Protein AF-0000000068603488 (afdb_homodimer)

Organism: Ostreococcus tauri (NCBI:txid70448)

Secondary structure (DSSP, 8-state):
-HHHHHHHHHHHHHHIIIIIHHHHHHHHHHHHHHTSS---HHHHHHHHHHHHHHHHHHHHHHHHHHHHHHHHHHHHHHHHHHHHHHHHHHH-HHHHHHHHHHHHHHHHHHHHHHHHHHHHHHHHHH--/-HHHHHHHHHHHHHHIIIIIHHHHHHHHHHHHHHTSS---HHHHHHHHHHHHHHHHHHHHHHHHHHHHHHHHHHHHHHHHHHHHHHHHHHH-HHHHHHHHHHHHHHHHHHHHHHHHHHHHHHHHHH--

Radius of gyration: 31.37 Å; Cα contacts (8 Å, |Δi|>4): 188; chains: 2; bounding box: 45×92×56 Å

pLDDT: mean 95.23, std 3.49, range [77.69, 98.88]

Foldseek 3Di:
DVVLVVVVVVLVVCCVVQFQVVLVVQLVVQLVVLPPDDDDPVSSVVSNCVSCVLNVVLVVVVCVLVVVLVVVLVVQLVVLVVVLVVCCVPPRNVVSVVSSVVSNVVSSVVSVVVVVVVSVVSCVVGGD/DVVLVVVLVVLVVCCVVQFQVVLVVQLVVQLVVLPPDDDDPVSSVVSNCVSCVLNVVLVVVVCVLVVVLVVVLVVQLVVLVVVLVVCCVPPNNVVSVVSSVVSNVVSSVVSVVVVVVVSVVSCVVGGD

Structure (mmCIF, N/CA/C/O backbone):
data_AF-0000000068603488-model_v1
#
loop_
_entity.id
_entity.type
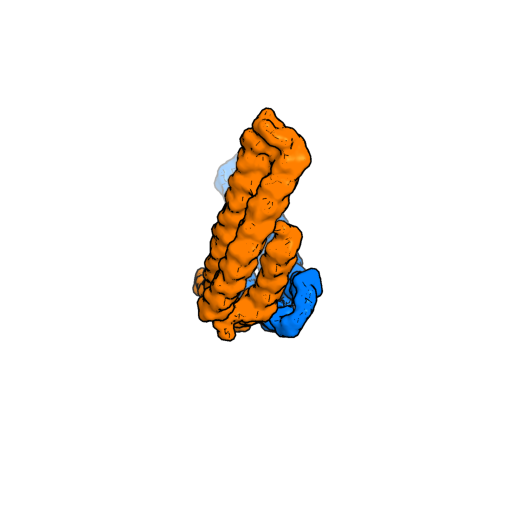_entity.pdbx_description
1 polymer 'Uncharacterized protein'
#
loop_
_atom_site.group_PDB
_atom_site.id
_atom_site.type_symbol
_atom_site.label_atom_id
_atom_site.label_alt_id
_atom_site.label_comp_id
_atom_site.label_asym_id
_atom_site.label_entity_id
_atom_site.label_seq_id
_atom_site.pdbx_PDB_ins_code
_atom_site.Cartn_x
_atom_site.Cartn_y
_atom_site.Cartn_z
_atom_site.occupancy
_atom_site.B_iso_or_equiv
_atom_site.auth_seq_id
_atom_site.auth_comp_id
_atom_site.auth_asym_id
_atom_site.auth_atom_id
_atom_site.pdbx_PDB_model_num
ATOM 1 N N . MET A 1 1 ? 7.77 31.031 18.203 1 78.44 1 MET A N 1
ATOM 2 C CA . MET A 1 1 ? 8.008 30.016 17.172 1 78.44 1 MET A CA 1
ATOM 3 C C . MET A 1 1 ? 7.516 28.656 17.641 1 78.44 1 MET A C 1
ATOM 5 O O . MET A 1 1 ? 6.922 27.906 16.859 1 78.44 1 MET A O 1
ATOM 9 N N . GLU A 1 2 ? 7.453 28.453 18.953 1 83.25 2 GLU A N 1
ATOM 10 C CA . GLU A 1 2 ? 6.973 27.172 19.484 1 83.25 2 GLU A CA 1
ATOM 11 C C . GLU A 1 2 ? 5.461 27.047 19.344 1 83.25 2 GLU A C 1
ATOM 13 O O . GLU A 1 2 ? 4.953 25.969 19.031 1 83.25 2 GLU A O 1
ATOM 18 N N . GLU A 1 3 ? 4.812 28.25 19.422 1 88.88 3 GLU A N 1
ATOM 19 C CA . GLU A 1 3 ? 3.357 28.25 19.281 1 88.88 3 GLU A CA 1
ATOM 20 C C . GLU A 1 3 ? 2.936 27.922 17.859 1 88.88 3 GLU A C 1
ATOM 22 O O . GLU A 1 3 ? 1.937 27.234 17.641 1 88.88 3 GLU A O 1
ATOM 27 N N . LEU A 1 4 ? 3.678 28.391 16.922 1 92.06 4 LEU A N 1
ATOM 28 C CA . LEU A 1 4 ? 3.389 28.141 15.516 1 92.06 4 LEU A CA 1
ATOM 29 C C . LEU A 1 4 ? 3.59 26.672 15.18 1 92.06 4 LEU A C 1
ATOM 31 O O . LEU A 1 4 ? 2.775 26.078 14.469 1 92.06 4 LEU A O 1
ATOM 35 N N . GLN A 1 5 ? 4.617 26.078 15.758 1 90.25 5 GLN A N 1
ATOM 36 C CA . GLN A 1 5 ? 4.891 24.656 15.539 1 90.25 5 GLN A CA 1
ATOM 37 C C . GLN A 1 5 ? 3.77 23.797 16.094 1 90.25 5 GLN A C 1
ATOM 39 O O . GLN A 1 5 ? 3.385 22.797 15.492 1 90.25 5 GLN A O 1
ATOM 44 N N . ARG A 1 6 ? 3.268 24.188 17.234 1 94.94 6 ARG A N 1
ATOM 45 C CA . ARG A 1 6 ? 2.152 23.469 17.828 1 94.94 6 ARG A CA 1
ATOM 46 C C . ARG A 1 6 ? 0.893 23.594 16.984 1 94.94 6 ARG A C 1
ATOM 48 O O . ARG A 1 6 ? 0.125 22.641 16.844 1 94.94 6 ARG A O 1
ATOM 55 N N . ALA A 1 7 ? 0.704 24.766 16.484 1 95.94 7 ALA A N 1
ATOM 56 C CA . ALA A 1 7 ? -0.466 25 15.641 1 95.94 7 ALA A CA 1
ATOM 57 C C . ALA A 1 7 ? -0.404 24.172 14.359 1 95.94 7 ALA A C 1
ATOM 59 O O . ALA A 1 7 ? -1.423 23.656 13.898 1 95.94 7 ALA A O 1
ATOM 60 N N . VAL A 1 8 ? 0.733 24 13.797 1 95.88 8 VAL A N 1
ATOM 61 C CA . VAL A 1 8 ? 0.909 23.172 12.602 1 95.88 8 VAL A CA 1
ATOM 62 C C . VAL A 1 8 ? 0.615 21.719 12.93 1 95.88 8 VAL A C 1
ATOM 64 O O . VAL A 1 8 ? -0.052 21.016 12.156 1 95.88 8 VAL A O 1
ATOM 67 N N . ALA A 1 9 ? 1.105 21.25 14.062 1 95.31 9 ALA A N 1
ATOM 68 C CA . ALA A 1 9 ? 0.855 19.875 14.492 1 95.31 9 ALA A CA 1
ATOM 69 C C . ALA A 1 9 ? -0.638 19.609 14.68 1 95.31 9 ALA A C 1
ATOM 71 O O . ALA A 1 9 ? -1.146 18.562 14.297 1 95.31 9 ALA A O 1
ATOM 72 N N . ARG A 1 10 ? -1.254 20.594 15.242 1 96 10 ARG A N 1
ATOM 73 C CA . ARG A 1 10 ? -2.697 20.484 15.438 1 96 10 ARG A CA 1
ATOM 74 C C . ARG A 1 10 ? -3.422 20.406 14.094 1 96 10 ARG A C 1
ATOM 76 O O . ARG A 1 10 ? -4.359 19.625 13.938 1 96 10 ARG A O 1
ATOM 83 N N . LEU A 1 11 ? -2.984 21.172 13.203 1 96.75 11 LEU A N 1
ATOM 84 C CA . LEU A 1 11 ? -3.584 21.141 11.875 1 96.75 11 LEU A CA 1
ATOM 85 C C . LEU A 1 11 ? -3.373 19.797 11.203 1 96.75 11 LEU A C 1
ATOM 87 O O . LEU A 1 11 ? -4.293 19.25 10.586 1 96.75 11 LEU A O 1
ATOM 91 N N . GLN A 1 12 ? -2.232 19.281 11.344 1 96.44 12 GLN A N 1
ATOM 92 C CA . GLN A 1 12 ? -1.948 17.969 10.766 1 96.44 12 GLN A CA 1
ATOM 93 C C . GLN A 1 12 ? -2.871 16.906 11.344 1 96.44 12 GLN A C 1
ATOM 95 O O . GLN A 1 12 ? -3.367 16.047 10.617 1 96.44 12 GLN A O 1
ATOM 100 N N . ASP A 1 13 ? -3.072 16.922 12.602 1 95.69 13 ASP A N 1
ATOM 101 C CA . ASP A 1 13 ? -3.975 15.984 13.258 1 95.69 13 ASP A CA 1
ATOM 102 C C . ASP A 1 13 ? -5.406 16.156 12.75 1 95.69 13 ASP A C 1
ATOM 104 O O . ASP A 1 13 ? -6.105 15.164 12.508 1 95.69 13 ASP A O 1
ATOM 108 N N . GLN A 1 14 ? -5.773 17.375 12.617 1 95.62 14 GLN A N 1
ATOM 109 C CA . GLN A 1 14 ? -7.109 17.656 12.109 1 95.62 14 GLN A CA 1
ATOM 110 C C . GLN A 1 14 ? -7.277 17.156 10.68 1 95.62 14 GLN A C 1
ATOM 112 O O . GLN A 1 14 ? -8.305 16.578 10.336 1 95.62 14 GLN A O 1
ATOM 117 N N . LEU A 1 15 ? -6.285 17.359 9.906 1 96.75 15 LEU A N 1
ATOM 118 C CA . LEU A 1 15 ? -6.324 16.922 8.516 1 96.75 15 LEU A CA 1
ATOM 119 C C . LEU A 1 15 ? -6.383 15.391 8.445 1 96.75 15 LEU A C 1
ATOM 121 O O . LEU A 1 15 ? -7.074 14.836 7.59 1 96.75 15 LEU A O 1
ATOM 125 N N . ASP A 1 16 ? -5.66 14.766 9.273 1 96.25 16 ASP A N 1
ATOM 126 C CA . ASP A 1 16 ? -5.688 13.305 9.32 1 96.25 16 ASP A CA 1
ATOM 127 C C . ASP A 1 16 ? -7.105 12.789 9.547 1 96.25 16 ASP A C 1
ATOM 129 O O . ASP A 1 16 ? -7.609 11.977 8.773 1 96.25 16 ASP A O 1
ATOM 133 N N . LEU A 1 17 ? -7.805 13.352 10.516 1 95.5 17 LEU A N 1
ATOM 134 C CA . LEU A 1 17 ? -9.102 12.844 10.953 1 95.5 17 LEU A CA 1
ATOM 135 C C . LEU A 1 17 ? -10.211 13.336 10.031 1 95.5 17 LEU A C 1
ATOM 137 O O . LEU A 1 17 ? -11.164 12.594 9.75 1 95.5 17 LEU A O 1
ATOM 141 N N . MET A 1 18 ? -10 14.492 9.508 1 95.5 18 MET A N 1
ATOM 142 C CA . MET A 1 18 ? -11.148 15.117 8.844 1 95.5 18 MET A CA 1
ATOM 143 C C . MET A 1 18 ? -11.016 15.016 7.328 1 95.5 18 MET A C 1
ATOM 145 O O . MET A 1 18 ? -12 15.195 6.602 1 95.5 18 MET A O 1
ATOM 149 N N . VAL A 1 19 ? -9.812 14.75 6.926 1 96.94 19 VAL A N 1
ATOM 150 C CA . VAL A 1 19 ? -9.633 14.727 5.477 1 96.94 19 VAL A CA 1
ATOM 151 C C . VAL A 1 19 ? -9.094 13.359 5.051 1 96.94 19 VAL A C 1
ATOM 153 O O . VAL A 1 19 ? -9.742 12.641 4.281 1 96.94 19 VAL A O 1
ATOM 156 N N . PHE A 1 20 ? -7.988 12.93 5.578 1 97.19 20 PHE A N 1
ATOM 157 C CA . PHE A 1 20 ? -7.293 11.75 5.07 1 97.19 20 PHE A CA 1
ATOM 158 C C . PHE A 1 20 ? -8.062 10.477 5.414 1 97.19 20 PHE A C 1
ATOM 160 O O . PHE A 1 20 ? -8.234 9.609 4.559 1 97.19 20 PHE A O 1
ATOM 167 N N . ARG A 1 21 ? -8.547 10.367 6.609 1 97 21 ARG A N 1
ATOM 168 C CA . ARG A 1 21 ? -9.211 9.133 7.023 1 97 21 ARG A CA 1
ATOM 169 C C . ARG A 1 21 ? -10.5 8.914 6.238 1 97 21 ARG A C 1
ATOM 171 O O . ARG A 1 21 ? -10.734 7.828 5.715 1 97 21 ARG A O 1
ATOM 178 N N . PRO A 1 22 ? -11.273 9.961 6.09 1 97.56 22 PRO A N 1
ATOM 179 C CA . PRO A 1 22 ? -12.461 9.758 5.262 1 97.56 22 PRO A CA 1
ATOM 180 C C . PRO A 1 22 ? -12.117 9.391 3.818 1 97.56 22 PRO A C 1
ATOM 182 O O . PRO A 1 22 ? -12.797 8.555 3.215 1 97.56 22 PRO A O 1
ATOM 185 N N . LEU A 1 23 ? -11.125 9.984 3.246 1 97.88 23 LEU A N 1
ATOM 186 C CA . LEU A 1 23 ? -10.711 9.664 1.884 1 97.88 23 LEU A CA 1
ATOM 187 C C . LEU A 1 23 ? -10.18 8.234 1.798 1 97.88 23 LEU A C 1
ATOM 189 O O . LEU A 1 23 ? -10.453 7.527 0.826 1 97.88 23 LEU A O 1
ATOM 193 N N . GLN A 1 24 ? -9.406 7.848 2.783 1 98.06 24 GLN A N 1
ATOM 194 C CA . GLN A 1 24 ? -8.891 6.484 2.828 1 98.06 24 GLN A CA 1
ATOM 195 C C . GLN A 1 24 ? -10.023 5.469 2.938 1 98.06 24 GLN A C 1
ATOM 197 O O . GLN A 1 24 ? -9.992 4.422 2.287 1 98.06 24 GLN A O 1
ATOM 202 N N . LYS A 1 25 ? -10.992 5.855 3.764 1 98.56 25 LYS A N 1
ATOM 203 C CA . LYS A 1 25 ? -12.148 4.969 3.891 1 98.56 25 LYS A CA 1
ATOM 204 C C . LYS A 1 25 ? -12.828 4.758 2.541 1 98.56 25 LYS A C 1
ATOM 206 O O . LYS A 1 25 ? -13.109 3.619 2.154 1 98.56 25 LYS A O 1
ATOM 211 N N . ARG A 1 26 ? -13.055 5.812 1.89 1 98.44 26 ARG A N 1
ATOM 212 C CA . ARG A 1 26 ? -13.68 5.723 0.577 1 98.44 26 ARG A CA 1
ATOM 213 C C . ARG A 1 26 ? -12.828 4.918 -0.392 1 98.44 26 ARG A C 1
ATOM 215 O O . ARG A 1 26 ? -13.352 4.148 -1.199 1 98.44 26 ARG A O 1
ATOM 222 N N . ALA A 1 27 ? -11.531 5.164 -0.314 1 98.62 27 ALA A N 1
ATOM 223 C CA . ALA A 1 27 ? -10.609 4.434 -1.18 1 98.62 27 ALA A CA 1
ATOM 224 C C . ALA A 1 27 ? -10.664 2.936 -0.897 1 98.62 27 ALA A C 1
ATOM 226 O O . ALA A 1 27 ? -10.672 2.123 -1.825 1 98.62 27 ALA A O 1
ATOM 227 N N . PHE A 1 28 ? -10.688 2.551 0.344 1 98.88 28 PHE A N 1
ATOM 228 C CA . PHE A 1 28 ? -10.766 1.143 0.716 1 98.88 28 PHE A CA 1
ATOM 229 C C . PHE A 1 28 ? -12.086 0.534 0.254 1 98.88 28 PHE A C 1
ATOM 231 O O . PHE A 1 28 ? -12.109 -0.584 -0.266 1 98.88 28 PHE A O 1
ATOM 238 N N . GLU A 1 29 ? -13.148 1.244 0.43 1 98.81 29 GLU A N 1
ATOM 239 C CA . GLU A 1 29 ? -14.461 0.767 -0.005 1 98.81 29 GLU A CA 1
ATOM 240 C C . GLU A 1 29 ? -14.508 0.583 -1.519 1 98.81 29 GLU A C 1
ATOM 242 O O . GLU A 1 29 ? -15.039 -0.414 -2.012 1 98.81 29 GLU A O 1
ATOM 247 N N . SER A 1 30 ? -14.047 1.556 -2.174 1 98.75 30 SER A N 1
ATOM 248 C CA . SER A 1 30 ? -13.961 1.443 -3.627 1 98.75 30 SER A CA 1
ATOM 249 C C . SER A 1 30 ? -13.062 0.28 -4.039 1 98.75 30 SER A C 1
ATOM 251 O O . SER A 1 30 ? -13.398 -0.47 -4.961 1 98.75 30 SER A O 1
ATOM 253 N N . SER A 1 31 ? -11.898 0.085 -3.393 1 98.81 31 SER A N 1
ATOM 254 C CA . SER A 1 31 ? -10.977 -1.006 -3.682 1 98.81 31 SER A CA 1
ATOM 255 C C . SER A 1 31 ? -11.625 -2.363 -3.438 1 98.81 31 SER A C 1
ATOM 257 O O . SER A 1 31 ? -11.375 -3.318 -4.176 1 98.81 31 SER A O 1
ATOM 259 N N . ALA A 1 32 ? -12.438 -2.434 -2.395 1 98.75 32 ALA A N 1
ATOM 260 C CA . ALA A 1 32 ? -13.172 -3.672 -2.143 1 98.75 32 ALA A CA 1
ATOM 261 C C . ALA A 1 32 ? -14.062 -4.031 -3.326 1 98.75 32 ALA A C 1
ATOM 263 O O . ALA A 1 32 ? -14.156 -5.199 -3.711 1 98.75 32 ALA A O 1
ATOM 264 N N . LYS A 1 33 ? -14.641 -3.039 -3.902 1 98.62 33 LYS A N 1
ATOM 265 C CA . LYS A 1 33 ? -15.508 -3.264 -5.059 1 98.62 33 LYS A CA 1
ATOM 266 C C . LYS A 1 33 ? -14.703 -3.744 -6.262 1 98.62 33 LYS A C 1
ATOM 268 O O . LYS A 1 33 ? -15.211 -4.492 -7.098 1 98.62 33 LYS A O 1
ATOM 273 N N . CYS A 1 34 ? -13.438 -3.312 -6.355 1 98.56 34 CYS A N 1
ATOM 274 C CA . CYS A 1 34 ? -12.578 -3.746 -7.449 1 98.56 34 CYS A CA 1
ATOM 275 C C . CYS A 1 34 ? -12.336 -5.25 -7.391 1 98.56 34 CYS A C 1
ATOM 277 O O . CYS A 1 34 ? -11.984 -5.867 -8.398 1 98.56 34 CYS A O 1
ATOM 279 N N . CYS A 1 35 ? -12.453 -5.836 -6.266 1 98 35 CYS A N 1
ATOM 280 C CA . CYS A 1 35 ? -12.164 -7.25 -6.07 1 98 35 CYS A CA 1
ATOM 281 C C . CYS A 1 35 ? -13.312 -8.117 -6.559 1 98 35 CYS A C 1
ATOM 283 O O . CYS A 1 35 ? -13.172 -9.336 -6.684 1 98 35 CYS A O 1
ATOM 285 N N . ASP A 1 36 ? -14.438 -7.445 -6.828 1 96.75 36 ASP A N 1
ATOM 286 C CA . ASP A 1 36 ? -15.602 -8.203 -7.281 1 96.75 36 ASP A CA 1
ATOM 287 C C . ASP A 1 36 ? -15.469 -8.578 -8.758 1 96.75 36 ASP A C 1
ATOM 289 O O . ASP A 1 36 ? -14.961 -7.789 -9.562 1 96.75 36 ASP A O 1
ATOM 293 N N . GLY A 1 37 ? -15.812 -9.727 -9.047 1 92.12 37 GLY A N 1
ATOM 294 C CA . GLY A 1 37 ? -15.828 -10.188 -10.43 1 92.12 37 GLY A CA 1
ATOM 295 C C . GLY A 1 37 ? -14.531 -10.867 -10.844 1 92.12 37 GLY A C 1
ATOM 296 O O . GLY A 1 37 ? -13.75 -11.305 -10 1 92.12 37 GLY A O 1
ATOM 297 N N . ASN A 1 38 ? -14.461 -11.078 -12.211 1 93.81 38 ASN A N 1
ATOM 298 C CA . ASN A 1 38 ? -13.336 -11.828 -12.773 1 93.81 38 ASN A CA 1
ATOM 299 C C . ASN A 1 38 ? -12.539 -10.984 -13.766 1 93.81 38 ASN A C 1
ATOM 301 O O . ASN A 1 38 ? -12.109 -11.484 -14.805 1 93.81 38 ASN A O 1
ATOM 305 N N . LYS A 1 39 ? -12.32 -9.758 -13.375 1 93 39 LYS A N 1
ATOM 306 C CA . LYS A 1 39 ? -11.562 -8.867 -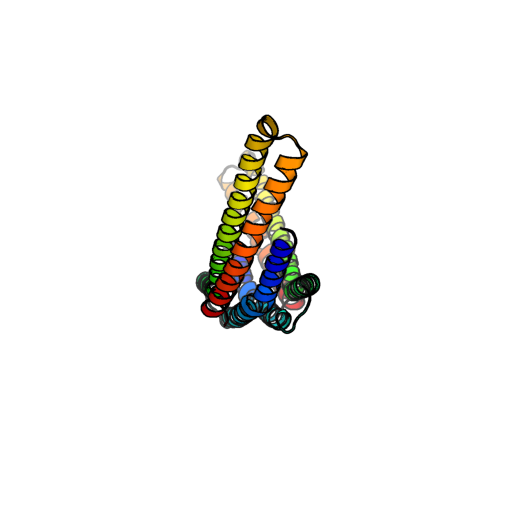14.242 1 93 39 LYS A CA 1
ATOM 307 C C . LYS A 1 39 ? -10.125 -9.359 -14.414 1 93 39 LYS A C 1
ATOM 309 O O . LYS A 1 39 ? -9.516 -9.844 -13.461 1 93 39 LYS A O 1
ATOM 314 N N . PRO A 1 40 ? -9.672 -9.172 -15.641 1 95.38 40 PRO A N 1
ATOM 315 C CA . PRO A 1 40 ? -8.242 -9.461 -15.789 1 95.38 40 PRO A CA 1
ATOM 316 C C . PRO A 1 40 ? -7.367 -8.609 -14.867 1 95.38 40 PRO A C 1
ATOM 318 O O . PRO A 1 40 ? -7.801 -7.555 -14.406 1 95.38 40 PRO A O 1
ATOM 321 N N . GLN A 1 41 ? -6.203 -9.039 -14.617 1 93.88 41 GLN A N 1
ATOM 322 C CA . GLN A 1 41 ? -5.297 -8.406 -13.664 1 93.88 41 GLN A CA 1
ATOM 323 C C . GLN A 1 41 ? -5.039 -6.949 -14.031 1 93.88 41 GLN A C 1
ATOM 325 O O . GLN A 1 41 ? -4.969 -6.086 -13.156 1 93.88 41 GLN A O 1
ATOM 330 N N . ARG A 1 42 ? -4.891 -6.684 -15.281 1 95.44 42 ARG A N 1
ATOM 331 C CA . ARG A 1 42 ? -4.641 -5.316 -15.727 1 95.44 42 ARG A CA 1
ATOM 332 C C . ARG A 1 42 ? -5.781 -4.391 -15.32 1 95.44 42 ARG A C 1
ATOM 334 O O . ARG A 1 42 ? -5.543 -3.316 -14.758 1 95.44 42 ARG A O 1
ATOM 341 N N . ASP A 1 43 ? -6.965 -4.801 -15.555 1 97.25 43 ASP A N 1
ATOM 342 C CA . ASP A 1 43 ? -8.133 -4.004 -15.195 1 97.25 43 ASP A CA 1
ATOM 343 C C . ASP A 1 43 ? -8.289 -3.893 -13.68 1 97.25 43 ASP A C 1
ATOM 345 O O . ASP A 1 43 ? -8.688 -2.846 -13.172 1 97.25 43 ASP A O 1
ATOM 349 N N . PHE A 1 44 ? -7.957 -4.961 -13.055 1 97.56 44 PHE A N 1
ATOM 350 C CA . PHE A 1 44 ? -7.969 -4.973 -11.594 1 97.56 44 PHE A CA 1
ATOM 351 C C . PHE A 1 44 ? -7.027 -3.91 -11.039 1 97.56 44 PHE A C 1
ATOM 353 O O . PHE A 1 44 ? -7.43 -3.09 -10.211 1 97.56 44 PHE A O 1
ATOM 360 N N . HIS A 1 45 ? -5.828 -3.857 -11.531 1 96.75 45 HIS A N 1
ATOM 361 C CA . HIS A 1 45 ? -4.848 -2.893 -11.055 1 96.75 45 HIS A CA 1
ATOM 362 C C . HIS A 1 45 ? -5.258 -1.466 -11.406 1 96.75 45 HIS A C 1
ATOM 364 O O . HIS A 1 45 ? -5.066 -0.547 -10.602 1 96.75 45 HIS A O 1
ATOM 370 N N . ALA A 1 46 ? -5.852 -1.301 -12.531 1 98 46 ALA A N 1
ATOM 371 C CA . ALA A 1 46 ? -6.348 0.017 -12.922 1 98 46 ALA A CA 1
ATOM 372 C C . ALA A 1 46 ? -7.469 0.477 -11.992 1 98 46 ALA A C 1
ATOM 374 O O . ALA A 1 46 ? -7.539 1.654 -11.633 1 98 46 ALA A O 1
ATOM 375 N N . CYS A 1 47 ? -8.281 -0.428 -11.664 1 98.56 47 CYS A N 1
ATOM 376 C CA . CYS A 1 47 ? -9.367 -0.137 -10.742 1 98.56 47 CYS A CA 1
ATOM 377 C C . CYS A 1 47 ? -8.828 0.296 -9.383 1 98.56 47 CYS A C 1
ATOM 379 O O . CYS A 1 47 ? -9.281 1.294 -8.82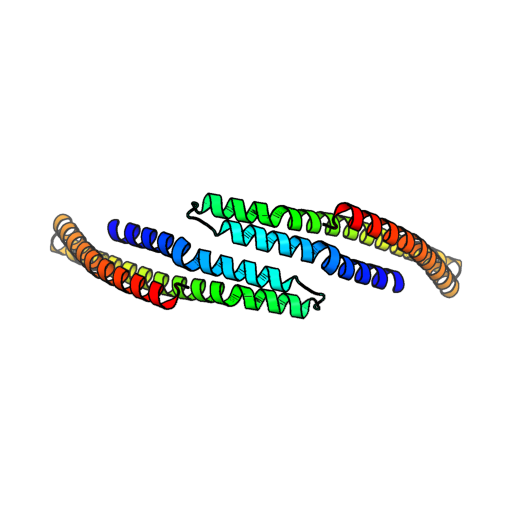 1 98.56 47 CYS A O 1
ATOM 381 N N . LEU A 1 48 ? -7.816 -0.438 -8.844 1 98.38 48 LEU A N 1
ATOM 382 C CA . LEU A 1 48 ? -7.203 -0.101 -7.562 1 98.38 48 LEU A CA 1
ATOM 383 C C . LEU A 1 48 ? -6.559 1.281 -7.617 1 98.38 48 LEU A C 1
ATOM 385 O O . LEU A 1 48 ? -6.664 2.057 -6.664 1 98.38 48 LEU A O 1
ATOM 389 N N . GLU A 1 49 ? -5.977 1.539 -8.68 1 98.31 49 GLU A N 1
ATOM 390 C CA . GLU A 1 49 ? -5.312 2.828 -8.852 1 98.31 49 GLU A CA 1
ATOM 391 C C . GLU A 1 49 ? -6.32 3.973 -8.859 1 98.31 49 GLU A C 1
ATOM 393 O O . GLU A 1 49 ? -6.102 5.008 -8.227 1 98.31 49 GLU A O 1
ATOM 398 N N . ARG A 1 50 ? -7.398 3.803 -9.562 1 98.38 50 ARG A N 1
ATOM 399 C CA . ARG A 1 50 ? -8.453 4.812 -9.617 1 98.38 50 ARG A CA 1
ATOM 400 C C . ARG A 1 50 ? -9.07 5.035 -8.242 1 98.38 50 ARG A C 1
ATOM 402 O O . ARG A 1 50 ? -9.367 6.172 -7.867 1 98.38 50 ARG A O 1
ATOM 409 N N . ALA A 1 51 ? -9.133 4.004 -7.5 1 98.5 51 ALA A N 1
ATOM 410 C CA . ALA A 1 51 ? -9.766 4.07 -6.18 1 98.5 51 ALA A CA 1
ATOM 411 C C . ALA A 1 51 ? -8.906 4.879 -5.207 1 98.5 51 ALA A C 1
ATOM 413 O O . ALA A 1 51 ? -9.438 5.559 -4.324 1 98.5 51 ALA A O 1
ATOM 414 N N . GLY A 1 52 ? -7.641 4.84 -5.371 1 98.12 52 GLY A N 1
ATOM 415 C CA . GLY A 1 52 ? -6.746 5.512 -4.441 1 98.12 52 GLY A CA 1
ATOM 416 C C . GLY A 1 52 ? -6.379 6.918 -4.871 1 98.12 52 GLY A C 1
ATOM 417 O O . GLY A 1 52 ? -5.746 7.66 -4.121 1 98.12 52 GLY A O 1
ATOM 418 N N . GLN A 1 53 ? -6.871 7.309 -6.047 1 98.19 53 GLN A N 1
ATOM 419 C CA . GLN A 1 53 ? -6.398 8.539 -6.68 1 98.19 53 GLN A CA 1
ATOM 420 C C . GLN A 1 53 ? -6.812 9.766 -5.871 1 98.19 53 GLN A C 1
ATOM 422 O O . GLN A 1 53 ? -6.004 10.664 -5.641 1 98.19 53 GLN A O 1
AT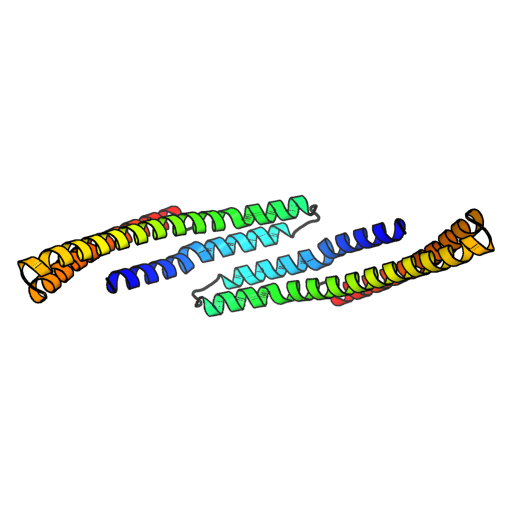OM 427 N N . PRO A 1 54 ? -8.031 9.859 -5.391 1 97.81 54 PRO A N 1
ATOM 428 C CA . PRO A 1 54 ? -8.422 11.047 -4.625 1 97.81 54 PRO A CA 1
ATOM 429 C C . PRO A 1 54 ? -7.586 11.242 -3.363 1 97.81 54 PRO A C 1
ATOM 431 O O . PRO A 1 54 ? -7.23 12.375 -3.021 1 97.81 54 PRO A O 1
ATOM 434 N N . THR A 1 55 ? -7.301 10.156 -2.703 1 98 55 THR A N 1
ATOM 435 C CA . THR A 1 55 ? -6.473 10.219 -1.503 1 98 55 THR A CA 1
ATOM 436 C C . THR A 1 55 ? -5.07 10.727 -1.839 1 98 55 THR A C 1
ATOM 438 O O . THR A 1 55 ? -4.547 11.617 -1.169 1 98 55 THR A O 1
ATOM 441 N N . ALA A 1 56 ? -4.559 10.188 -2.895 1 98.19 56 ALA A N 1
ATOM 442 C CA . ALA A 1 56 ? -3.213 10.562 -3.312 1 98.19 56 ALA A CA 1
ATOM 443 C C . ALA A 1 56 ? -3.154 12.039 -3.699 1 98.19 56 ALA A C 1
ATOM 445 O O . ALA A 1 56 ? -2.191 12.734 -3.373 1 98.19 56 ALA A O 1
ATOM 446 N N . GLN A 1 57 ? -4.133 12.484 -4.316 1 97.62 57 GLN A N 1
ATOM 447 C CA . GLN A 1 57 ? -4.191 13.883 -4.742 1 97.62 57 GLN A CA 1
ATOM 448 C C . GLN A 1 57 ? -4.262 14.82 -3.539 1 97.62 57 GLN A C 1
ATOM 450 O O . GLN A 1 57 ? -3.562 15.836 -3.492 1 97.62 57 GLN A O 1
ATOM 455 N N . ALA A 1 58 ? -5.113 14.445 -2.604 1 97.94 58 ALA A N 1
ATOM 456 C CA . ALA A 1 58 ? -5.223 15.25 -1.392 1 97.94 58 ALA A CA 1
ATOM 457 C C . ALA A 1 58 ? -3.908 15.266 -0.62 1 97.94 58 ALA A C 1
ATOM 459 O O . ALA A 1 58 ? -3.459 16.328 -0.168 1 97.94 58 ALA A O 1
ATOM 460 N N . GLU A 1 59 ? -3.301 14.133 -0.468 1 97.5 59 GLU A N 1
ATOM 461 C CA . GLU A 1 59 ? -2.023 14.031 0.233 1 97.5 59 GLU A CA 1
ATOM 462 C C . GLU A 1 59 ? -0.958 14.898 -0.43 1 97.5 59 GLU A C 1
ATOM 464 O O . GLU A 1 59 ? -0.224 15.617 0.251 1 97.5 59 GLU A O 1
ATOM 469 N N . ARG A 1 60 ? -0.955 14.828 -1.703 1 97.56 60 ARG A N 1
ATOM 470 C CA . ARG A 1 60 ? 0.031 15.617 -2.434 1 97.56 60 ARG A CA 1
ATOM 471 C C . ARG A 1 60 ? -0.253 17.109 -2.297 1 97.56 60 ARG A C 1
ATOM 473 O O . ARG A 1 60 ? 0.653 17.891 -2.018 1 97.56 60 ARG A O 1
ATOM 480 N N . GLY A 1 61 ? -1.465 17.5 -2.504 1 97.38 61 GLY A N 1
ATOM 481 C CA . GLY A 1 61 ? -1.837 18.906 -2.391 1 97.38 61 GLY A CA 1
ATOM 482 C C . GLY A 1 61 ? -1.548 19.5 -1.021 1 97.38 61 GLY A C 1
ATOM 483 O O . GLY A 1 61 ? -0.982 20.578 -0.914 1 97.38 61 GLY A O 1
ATOM 484 N N . ILE A 1 62 ? -1.868 18.781 -0.008 1 98 62 ILE A N 1
ATOM 485 C CA . ILE A 1 62 ? -1.701 19.234 1.364 1 98 62 ILE A CA 1
ATOM 486 C C . ILE A 1 62 ? -0.215 19.312 1.709 1 98 62 ILE A C 1
ATOM 488 O O . ILE A 1 62 ? 0.243 20.281 2.314 1 98 62 ILE A O 1
ATOM 492 N N . THR A 1 63 ? 0.528 18.281 1.319 1 97.19 63 THR A N 1
ATOM 493 C CA . THR A 1 63 ? 1.964 18.25 1.573 1 97.19 63 THR A CA 1
ATOM 494 C C . THR A 1 63 ? 2.658 19.438 0.918 1 97.19 63 THR A C 1
ATOM 496 O O . THR A 1 63 ? 3.504 20.094 1.536 1 97.19 63 THR A O 1
ATOM 499 N N . VAL A 1 64 ? 2.242 19.766 -0.238 1 97.19 64 VAL A N 1
ATOM 500 C CA . VAL A 1 64 ? 2.836 20.875 -0.97 1 97.19 64 VAL A CA 1
ATOM 501 C C . VAL A 1 64 ? 2.51 22.188 -0.264 1 97.19 64 VAL A C 1
ATOM 503 O O . VAL A 1 64 ? 3.398 23.016 -0.027 1 97.19 64 VAL A O 1
ATOM 506 N N . GLU A 1 65 ? 1.245 22.312 0.105 1 97.25 65 GLU A N 1
ATOM 507 C CA . GLU A 1 65 ? 0.809 23.547 0.746 1 97.25 65 GLU A CA 1
ATOM 508 C C . GLU A 1 65 ? 1.504 23.75 2.088 1 97.25 65 GLU A C 1
ATOM 510 O O . GLU A 1 65 ? 2.031 24.828 2.365 1 97.25 65 GLU A O 1
ATOM 515 N N . LEU A 1 66 ? 1.578 22.75 2.885 1 96.81 66 LEU A N 1
ATOM 516 C CA . LEU A 1 66 ? 2.201 22.844 4.199 1 96.81 66 LEU A CA 1
ATOM 517 C C . LEU A 1 66 ? 3.717 22.969 4.074 1 96.81 66 LEU A C 1
ATOM 519 O O . LEU A 1 66 ? 4.359 23.625 4.895 1 96.81 66 LEU A O 1
ATOM 523 N N . GLY A 1 67 ? 4.254 22.406 3.064 1 97.25 67 GLY A N 1
ATOM 524 C CA . GLY A 1 67 ? 5.672 22.562 2.787 1 97.25 67 GLY A CA 1
ATOM 525 C C . GLY A 1 67 ? 6.062 23.984 2.445 1 97.25 67 GLY A C 1
ATOM 526 O O . GLY A 1 67 ? 7.047 24.5 2.973 1 97.25 67 GLY A O 1
ATOM 527 N N . GLU A 1 68 ? 5.289 24.547 1.612 1 97.31 68 GLU A N 1
ATOM 528 C CA . GLU A 1 68 ? 5.516 25.953 1.25 1 97.31 68 GLU A CA 1
ATOM 529 C C . GLU A 1 68 ? 5.383 26.859 2.465 1 97.31 68 GLU A C 1
ATOM 531 O O . GLU A 1 68 ? 6.199 27.766 2.662 1 97.31 68 GLU A O 1
ATOM 536 N N . PHE A 1 69 ? 4.352 26.656 3.209 1 97.94 69 PHE A N 1
ATOM 537 C CA . PHE A 1 69 ? 4.152 27.406 4.434 1 97.94 69 PHE A CA 1
ATOM 538 C C . PHE A 1 69 ? 5.375 27.312 5.34 1 97.94 69 PHE A C 1
ATOM 540 O O . PHE A 1 69 ? 5.895 28.328 5.812 1 97.94 69 PHE A O 1
ATOM 547 N N . SER A 1 70 ? 5.852 26.094 5.547 1 95.88 70 SER A N 1
ATOM 548 C CA . SER A 1 70 ? 7.004 25.859 6.414 1 95.88 70 SER A CA 1
ATOM 549 C C . SER A 1 70 ? 8.25 26.562 5.867 1 95.88 70 SER A C 1
ATOM 551 O O . SER A 1 70 ? 9.07 27.078 6.637 1 95.88 70 SER A O 1
ATOM 553 N N . GLY A 1 71 ? 8.406 26.5 4.562 1 96.94 71 GLY A N 1
ATOM 554 C CA . GLY A 1 71 ? 9.508 27.219 3.938 1 96.94 71 GLY A CA 1
ATOM 555 C C . GLY A 1 71 ? 9.461 28.719 4.191 1 96.94 71 GLY A C 1
ATOM 556 O O . GLY A 1 71 ? 10.484 29.328 4.508 1 96.94 71 GLY A O 1
ATOM 557 N N . ARG A 1 72 ? 8.359 29.297 4.07 1 97 72 ARG A N 1
ATOM 558 C CA . ARG A 1 72 ? 8.195 30.719 4.312 1 97 72 ARG A CA 1
ATOM 559 C C . ARG A 1 72 ? 8.477 31.062 5.77 1 97 72 ARG A C 1
ATOM 561 O O . ARG A 1 72 ? 9.117 32.094 6.059 1 97 72 ARG A O 1
ATOM 568 N N . VAL A 1 73 ? 8.016 30.203 6.617 1 95.81 73 VAL A N 1
ATOM 569 C CA . VAL A 1 73 ? 8.281 30.406 8.039 1 95.81 73 VAL A CA 1
ATOM 570 C C . VAL A 1 73 ? 9.781 30.344 8.305 1 95.81 73 VAL A C 1
ATOM 572 O O . VAL A 1 73 ? 10.32 31.188 9.031 1 95.81 73 VAL A O 1
ATOM 575 N N . GLN A 1 74 ? 10.469 29.453 7.715 1 95.12 74 GLN A N 1
ATOM 576 C CA . GLN A 1 74 ? 11.914 29.297 7.891 1 95.12 74 GLN A CA 1
ATOM 577 C C . GLN A 1 74 ? 12.656 30.531 7.359 1 95.12 74 GLN A C 1
ATOM 579 O O . GLN A 1 74 ? 13.594 31.016 7.992 1 95.12 74 GLN A O 1
ATOM 584 N N . ARG A 1 75 ? 12.227 31 6.242 1 96.5 75 ARG A N 1
ATOM 585 C CA . ARG A 1 75 ? 12.852 32.188 5.672 1 96.5 75 ARG A CA 1
ATOM 586 C C . ARG A 1 75 ? 12.648 33.406 6.57 1 96.5 75 ARG A C 1
ATOM 588 O O . ARG A 1 75 ? 13.562 34.219 6.738 1 96.5 75 ARG A O 1
ATOM 595 N N . CYS A 1 76 ? 11.453 33.531 7.113 1 96.81 76 CYS A N 1
ATOM 596 C CA . CYS A 1 76 ? 11.188 34.625 8.039 1 96.81 76 CYS A CA 1
ATOM 597 C C . CYS A 1 76 ? 12.117 34.562 9.25 1 96.81 76 CYS A C 1
ATOM 599 O O . CYS A 1 76 ? 12.695 35.562 9.656 1 96.81 76 CYS A O 1
ATOM 601 N N . ALA A 1 77 ? 12.312 33.312 9.805 1 94.25 77 ALA A N 1
ATOM 602 C CA . ALA A 1 77 ? 13.188 33.125 10.961 1 94.25 77 ALA A CA 1
ATOM 603 C C . ALA A 1 77 ? 14.641 33.438 10.617 1 94.25 77 ALA A C 1
ATOM 605 O O . ALA A 1 77 ? 15.359 34.031 11.422 1 94.25 77 ALA A O 1
ATOM 606 N N . GLN A 1 78 ? 15.047 33.094 9.469 1 94.56 78 GLN A N 1
ATOM 607 C CA . GLN A 1 78 ? 16.406 33.344 9.031 1 94.56 78 GLN A CA 1
ATOM 608 C C . GLN A 1 78 ? 16.672 34.844 8.867 1 94.56 78 GLN A C 1
ATOM 610 O O . GLN A 1 78 ? 17.75 35.344 9.203 1 94.56 78 GLN A O 1
ATOM 615 N N . THR A 1 79 ? 15.75 35.531 8.289 1 96.44 79 THR A N 1
ATOM 616 C CA . THR A 1 79 ? 15.836 37 8.164 1 96.44 79 THR A CA 1
ATOM 617 C C . THR A 1 79 ? 16.047 37.625 9.523 1 96.44 79 THR A C 1
ATOM 619 O O . THR A 1 79 ? 16.859 38.531 9.672 1 96.44 79 THR A O 1
ATOM 622 N N . CYS A 1 80 ? 15.281 37.125 10.531 1 95.44 80 CYS A N 1
ATOM 623 C CA . CYS A 1 80 ? 15.445 37.656 11.883 1 95.44 80 CYS A CA 1
ATOM 624 C C . CYS A 1 80 ? 16.859 37.375 12.406 1 95.44 80 CYS A C 1
ATOM 626 O O . CYS A 1 80 ? 17.484 38.25 13.023 1 95.44 80 CYS A O 1
ATOM 628 N N . ALA A 1 81 ? 17.391 36.188 12.086 1 93.5 81 ALA A N 1
ATOM 629 C CA . ALA A 1 81 ? 18.75 35.812 12.5 1 93.5 81 ALA A CA 1
ATOM 630 C C . ALA A 1 81 ? 19.781 36.719 11.836 1 93.5 81 ALA A C 1
ATOM 632 O O . ALA A 1 81 ? 20.719 37.188 12.492 1 93.5 81 ALA A O 1
ATOM 633 N N . ASP A 1 82 ? 19.641 36.969 10.555 1 94.19 82 ASP A N 1
ATOM 634 C CA . ASP A 1 82 ? 20.562 37.844 9.805 1 94.19 82 ASP A CA 1
ATOM 635 C C . ASP A 1 82 ? 20.562 39.25 10.375 1 94.19 82 ASP A C 1
ATOM 637 O O . ASP A 1 82 ? 21.625 39.844 10.547 1 94.19 82 ASP A O 1
ATOM 641 N N . LYS A 1 83 ? 19.391 39.844 10.688 1 94 83 LYS A N 1
ATOM 642 C CA . LYS A 1 83 ? 19.281 41.156 11.273 1 94 83 LYS A CA 1
ATOM 643 C C . LYS A 1 83 ? 19.969 41.25 12.633 1 94 83 LYS A C 1
ATOM 645 O O . LYS A 1 83 ? 20.672 42.219 12.93 1 94 83 LYS A O 1
ATOM 650 N N . ALA A 1 84 ? 19.797 40.156 13.406 1 93.62 84 ALA A N 1
ATOM 651 C CA . ALA A 1 84 ? 20.422 40.094 14.727 1 93.62 84 ALA A CA 1
ATOM 652 C C . ALA A 1 84 ? 21.938 40.094 14.625 1 93.62 84 ALA A C 1
ATOM 654 O O . ALA A 1 84 ? 22.625 40.75 15.406 1 93.62 84 ALA A O 1
ATOM 655 N N . HIS A 1 85 ? 22.438 39.375 13.672 1 91.81 85 HIS A N 1
ATOM 656 C CA . HIS A 1 85 ? 23.875 39.312 13.445 1 91.81 85 HIS A CA 1
ATOM 657 C C . HIS A 1 85 ? 24.422 40.688 13.102 1 91.81 85 HIS A C 1
ATOM 659 O O . HIS A 1 85 ? 25.531 41.031 13.531 1 91.81 85 HIS A O 1
ATOM 665 N N . GLY A 1 86 ? 23.719 41.5 12.359 1 89.94 86 GLY A N 1
ATOM 666 C CA . GLY A 1 86 ? 24.141 42.844 11.984 1 89.94 86 GLY A CA 1
ATOM 667 C C . GLY A 1 86 ? 24.156 43.812 13.148 1 89.94 86 GLY A C 1
ATOM 668 O O . GLY A 1 86 ? 24.906 44.781 13.141 1 89.94 86 GLY A O 1
ATOM 669 N N . VAL A 1 87 ? 23.391 43.562 14.227 1 90.19 87 VAL A N 1
ATOM 670 C CA . VAL A 1 87 ? 23.203 44.438 15.367 1 90.19 87 VAL A CA 1
ATOM 671 C C . VAL A 1 87 ? 24.266 44.156 16.422 1 90.19 87 VAL A C 1
ATOM 673 O O . VAL A 1 87 ? 24.656 45.031 17.188 1 90.19 87 VAL A O 1
ATOM 676 N N . VAL A 1 88 ? 24.75 42.844 16.422 1 88.5 88 VAL A N 1
ATOM 677 C CA . VAL A 1 88 ? 25.719 42.438 17.453 1 88.5 88 VAL A CA 1
ATOM 678 C C . VAL A 1 88 ? 26.938 43.344 17.422 1 88.5 88 VAL A C 1
ATOM 680 O O . VAL A 1 88 ? 27.391 43.812 18.453 1 88.5 88 VAL A O 1
ATOM 683 N N . GLU A 1 89 ? 27.391 43.719 16.297 1 86 89 GLU A N 1
ATOM 684 C CA . GLU A 1 89 ? 28.609 44.531 16.156 1 86 89 GLU A CA 1
ATOM 685 C C . GLU A 1 89 ? 28.359 45.969 16.516 1 86 89 GLU A C 1
ATOM 687 O O . GLU A 1 89 ? 29.25 46.625 17.062 1 86 89 GLU A O 1
ATOM 692 N N . LYS A 1 90 ? 27.125 46.438 16.391 1 89.19 90 LYS A N 1
ATOM 693 C CA . LYS A 1 90 ? 26.828 47.875 16.5 1 89.19 90 LYS A CA 1
ATOM 694 C C . LYS A 1 90 ? 26.297 48.219 17.906 1 89.19 90 LYS A C 1
ATOM 696 O O . LYS A 1 90 ? 26.594 49.281 18.438 1 89.19 90 LYS A O 1
ATOM 701 N N . LYS A 1 91 ? 25.578 47.281 18.516 1 93.44 91 LYS A N 1
ATOM 702 C CA . LYS A 1 91 ? 24.828 47.656 19.703 1 93.44 91 LYS A CA 1
ATOM 703 C C . LYS A 1 91 ? 25 46.625 20.812 1 93.44 91 LYS A C 1
ATOM 705 O O . LYS A 1 91 ? 24.516 46.812 21.922 1 93.44 91 LYS A O 1
ATOM 710 N N . GLY A 1 92 ? 25.703 45.438 20.516 1 92.44 92 GLY A N 1
ATOM 711 C CA . GLY A 1 92 ? 26.016 44.438 21.516 1 92.44 92 GLY A CA 1
ATOM 712 C C . GLY A 1 92 ? 25.016 43.281 21.547 1 92.44 92 GLY A C 1
ATOM 713 O O . GLY A 1 92 ? 24 43.344 20.859 1 92.44 92 GLY A O 1
ATOM 714 N N . GLU A 1 93 ? 25.297 42.219 22.375 1 91.81 93 GLU A N 1
ATOM 715 C CA . GLU A 1 93 ? 24.562 40.969 22.422 1 91.81 93 GLU A CA 1
ATOM 716 C C . GLU A 1 93 ? 23.141 41.188 22.938 1 91.81 93 GLU A C 1
ATOM 718 O O . GLU A 1 93 ? 22.188 40.562 22.438 1 91.81 93 GLU A O 1
ATOM 723 N N . GLU A 1 94 ? 23.016 42.031 23.953 1 94.19 94 GLU A N 1
ATOM 724 C CA . GLU A 1 94 ? 21.719 42.25 24.562 1 94.19 94 GLU A CA 1
ATOM 725 C C . GLU A 1 94 ? 20.75 42.906 23.594 1 94.19 94 GLU A C 1
ATOM 727 O O . GLU A 1 94 ? 19.578 42.531 23.5 1 94.19 94 GLU A O 1
ATOM 732 N N . ALA A 1 95 ? 21.25 43.844 22.859 1 93.12 95 ALA A N 1
ATOM 733 C CA . ALA A 1 95 ? 20.438 44.531 21.875 1 93.12 95 ALA A CA 1
ATOM 734 C C . ALA A 1 95 ? 20.062 43.625 20.719 1 93.12 95 ALA A C 1
ATOM 736 O O . ALA A 1 95 ? 18.938 43.656 20.203 1 93.12 95 ALA A O 1
ATOM 737 N N . ALA A 1 96 ? 20.969 42.75 20.312 1 93.56 96 ALA A N 1
ATOM 738 C CA . ALA A 1 96 ? 20.75 41.781 19.25 1 93.56 96 ALA A CA 1
ATOM 739 C C . ALA A 1 96 ? 19.672 40.75 19.656 1 93.56 96 ALA A C 1
ATOM 741 O O . ALA A 1 96 ? 18.812 40.406 18.844 1 93.56 96 ALA A O 1
ATOM 742 N N . GLN A 1 97 ? 19.719 40.312 20.875 1 93.44 97 GLN A N 1
ATOM 743 C CA . GLN A 1 97 ? 18.734 39.375 21.391 1 93.44 97 GLN A CA 1
ATOM 744 C C . GLN A 1 97 ? 17.344 39.969 21.422 1 93.44 97 GLN A C 1
ATOM 746 O O . GLN A 1 97 ? 16.359 39.312 21.047 1 93.44 97 GLN A O 1
ATOM 751 N N . ALA A 1 98 ? 17.312 41.219 21.906 1 93.88 98 ALA A N 1
ATOM 752 C CA . ALA A 1 98 ? 16.016 41.906 21.969 1 93.88 98 ALA A CA 1
ATOM 753 C C . ALA A 1 98 ? 15.438 42.094 20.562 1 93.88 98 ALA A C 1
ATOM 755 O O . ALA A 1 98 ? 14.234 41.938 20.375 1 93.88 98 ALA A O 1
ATOM 756 N N . GLN A 1 99 ? 16.297 42.469 19.625 1 92 99 GLN A N 1
ATOM 757 C CA . GLN A 1 99 ? 15.859 42.656 18.234 1 92 99 GLN A CA 1
ATOM 758 C C . GLN A 1 99 ? 15.383 41.344 17.641 1 92 99 GLN A C 1
ATOM 760 O O . GLN A 1 99 ? 14.375 41.281 16.938 1 92 99 GLN A O 1
ATOM 765 N N . MET A 1 100 ? 16.156 40.281 17.875 1 93.44 100 MET A N 1
ATOM 766 C CA . MET A 1 100 ? 15.781 38.938 17.391 1 93.44 100 MET A CA 1
ATOM 767 C C . MET A 1 100 ? 14.414 38.531 17.922 1 93.44 100 MET A C 1
ATOM 769 O O . MET A 1 100 ? 13.578 38.031 17.156 1 93.44 100 MET A O 1
ATOM 773 N N . GLU A 1 101 ? 14.211 38.688 19.203 1 93.12 101 GLU A N 1
ATOM 774 C CA . GLU A 1 101 ? 12.953 38.312 19.828 1 93.12 101 GLU A CA 1
ATOM 775 C C . GLU A 1 101 ? 11.773 39.062 19.219 1 93.12 101 GLU A C 1
ATOM 777 O O . GLU A 1 101 ? 10.719 38.469 18.969 1 93.12 101 GLU A O 1
ATOM 782 N N . LYS A 1 102 ? 12 40.406 19.109 1 94.38 102 LYS A N 1
ATOM 783 C CA . LYS A 1 102 ? 10.961 41.219 18.484 1 94.38 102 LYS A CA 1
ATOM 784 C C . LYS A 1 102 ? 10.664 40.75 17.062 1 94.38 102 LYS A C 1
ATOM 786 O O . LYS A 1 102 ? 9.508 40.625 16.672 1 94.38 102 LYS A O 1
ATOM 791 N N . CYS A 1 103 ? 11.648 40.5 16.344 1 94.88 103 CYS A N 1
ATOM 792 C CA . CYS A 1 103 ? 11.547 40.062 14.945 1 94.88 103 CYS A CA 1
ATOM 793 C C . CYS A 1 103 ? 10.844 38.719 14.828 1 94.88 103 CYS A C 1
ATOM 795 O O . CYS A 1 103 ? 9.906 38.562 14.039 1 94.88 103 CYS A O 1
ATOM 797 N N . VAL A 1 104 ? 11.195 37.719 15.625 1 94.06 104 VAL A N 1
ATOM 798 C CA . VAL A 1 104 ? 10.609 36.375 15.602 1 94.06 104 VAL A CA 1
ATOM 799 C C . VAL A 1 104 ? 9.148 36.438 16.031 1 94.06 104 VAL A C 1
ATOM 801 O O . VAL A 1 104 ? 8.312 35.688 15.508 1 94.06 104 VAL A O 1
ATOM 804 N N . ASN A 1 105 ? 8.898 37.25 16.953 1 94.25 105 ASN A N 1
ATOM 805 C CA . ASN A 1 105 ? 7.512 37.438 17.375 1 94.25 105 ASN A CA 1
ATOM 806 C C . ASN A 1 105 ? 6.645 37.969 16.234 1 94.25 105 ASN A C 1
ATOM 808 O O . ASN A 1 105 ? 5.504 37.531 16.062 1 94.25 105 ASN A O 1
ATOM 812 N N . GLU A 1 106 ? 7.188 38.938 15.5 1 94.81 106 GLU A N 1
ATOM 813 C CA . GLU A 1 106 ? 6.461 39.469 14.344 1 94.81 106 GLU A CA 1
ATOM 814 C C . GLU A 1 106 ? 6.191 38.344 13.328 1 94.81 106 GLU A C 1
ATOM 816 O O . GLU A 1 106 ? 5.086 38.25 12.789 1 94.81 106 GLU A O 1
ATOM 821 N N . CYS A 1 107 ? 7.109 37.5 13.078 1 95.25 107 CYS A N 1
ATOM 822 C CA . CYS A 1 107 ? 6.922 36.344 12.219 1 95.25 107 CYS A CA 1
ATOM 823 C C . CYS A 1 107 ? 5.824 35.438 12.758 1 95.25 107 CYS A C 1
ATOM 825 O O . CYS A 1 107 ? 4.941 35 12.008 1 95.25 107 CYS A O 1
ATOM 827 N N . GLY A 1 108 ? 5.906 35.125 13.969 1 94.62 108 GLY A N 1
ATOM 828 C CA . GLY A 1 108 ? 4.941 34.25 14.602 1 94.62 108 GLY A CA 1
ATOM 829 C C . GLY A 1 108 ? 3.508 34.719 14.438 1 94.62 108 GLY A C 1
ATOM 830 O O . GLY A 1 108 ? 2.627 33.906 14.086 1 94.62 108 GLY A O 1
ATOM 831 N N . VAL A 1 109 ? 3.326 36 14.727 1 93.19 109 VAL A N 1
ATOM 832 C CA . VAL A 1 109 ? 1.99 36.562 14.641 1 93.19 109 VAL A CA 1
ATOM 833 C C . VAL A 1 109 ? 1.49 36.5 13.195 1 93.19 109 VAL A C 1
ATOM 835 O O . VAL A 1 109 ? 0.373 36.031 12.945 1 93.19 109 VAL A O 1
ATOM 838 N N . PHE A 1 110 ? 2.281 36.844 12.32 1 95.19 110 PHE A N 1
ATOM 839 C CA . PHE A 1 110 ? 1.917 36.875 10.906 1 95.19 110 PHE A CA 1
ATOM 840 C C . PHE A 1 110 ? 1.59 35.469 10.414 1 95.19 110 PHE A C 1
ATOM 842 O O . PHE A 1 110 ? 0.543 35.25 9.797 1 95.19 110 PHE A O 1
ATOM 849 N N . TYR A 1 111 ? 2.375 34.5 10.719 1 96.62 111 TYR A N 1
ATOM 850 C CA . TYR A 1 111 ? 2.248 33.188 10.141 1 96.62 111 TYR A CA 1
ATOM 851 C C . TYR A 1 111 ? 1.184 32.375 10.867 1 96.62 111 TYR A C 1
ATOM 853 O O . TYR A 1 111 ? 0.619 31.438 10.305 1 96.62 111 TYR A O 1
ATOM 861 N N . THR A 1 112 ? 0.905 32.719 12.062 1 96 112 THR A N 1
ATOM 862 C CA . THR A 1 112 ? -0.242 32.125 12.727 1 96 112 THR A CA 1
ATOM 863 C C . THR A 1 112 ? -1.538 32.469 12 1 96 112 THR A C 1
ATOM 865 O O . THR A 1 112 ? -2.395 31.609 11.789 1 96 112 THR A O 1
ATOM 868 N N . LYS A 1 113 ? -1.623 33.719 11.672 1 96 113 LYS A N 1
ATOM 869 C CA . LYS A 1 113 ? -2.787 34.156 10.906 1 96 113 LYS A CA 1
ATOM 870 C C . LYS A 1 113 ? -2.836 33.5 9.547 1 96 113 LYS A C 1
ATOM 872 O O . LYS A 1 113 ? -3.896 33.031 9.109 1 96 113 LYS A O 1
ATOM 877 N N . GLU A 1 114 ? -1.739 33.438 8.898 1 97.12 114 GLU A N 1
ATOM 878 C CA . GLU A 1 114 ? -1.658 32.75 7.598 1 97.12 114 GLU A CA 1
ATOM 879 C C . GLU A 1 114 ? -2.029 31.281 7.707 1 97.12 114 GLU A C 1
ATOM 881 O O . GLU A 1 114 ? -2.703 30.75 6.828 1 97.12 114 GLU A O 1
ATOM 886 N N . LEU A 1 115 ? -1.588 30.609 8.719 1 97.69 115 LEU A N 1
ATOM 887 C CA . LEU A 1 115 ? -1.896 29.203 8.93 1 97.69 115 LEU A CA 1
ATOM 888 C C . LEU A 1 115 ? -3.402 28.984 9.016 1 97.69 115 LEU A C 1
ATOM 890 O O . LEU A 1 115 ? -3.924 28 8.477 1 97.69 115 LEU A O 1
ATOM 894 N N . SER A 1 116 ? -4.027 29.906 9.742 1 96.19 116 SER A N 1
ATOM 895 C CA . SER A 1 116 ? -5.477 29.812 9.867 1 96.19 116 SER A CA 1
ATOM 896 C C . SER A 1 116 ? -6.16 29.922 8.508 1 96.19 116 SER A C 1
ATOM 898 O O . SER A 1 116 ? -7.141 29.219 8.242 1 96.19 116 SER A O 1
ATOM 900 N N . GLU A 1 117 ? -5.645 30.75 7.695 1 97.06 117 GLU A N 1
ATOM 901 C CA . GLU A 1 117 ? -6.188 30.906 6.352 1 97.06 117 GLU A CA 1
ATOM 902 C C . GLU A 1 117 ? -5.941 29.656 5.508 1 97.06 117 GLU A C 1
ATOM 904 O O . GLU A 1 117 ? -6.824 29.219 4.766 1 97.06 117 GLU A O 1
ATOM 909 N N . ILE A 1 118 ? -4.801 29.094 5.641 1 97.5 118 ILE A N 1
ATOM 910 C CA . ILE A 1 118 ? -4.438 27.875 4.922 1 97.5 118 ILE A CA 1
ATOM 911 C C . ILE A 1 118 ? -5.344 26.719 5.363 1 97.5 118 ILE A C 1
ATOM 913 O O . ILE A 1 118 ? -5.828 25.953 4.531 1 97.5 118 ILE A O 1
ATOM 917 N N . GLU A 1 119 ? -5.484 26.578 6.688 1 96.94 119 GLU A N 1
ATOM 918 C CA . GLU A 1 119 ? -6.371 25.547 7.223 1 96.94 119 GLU A CA 1
ATOM 919 C C . GLU A 1 119 ? -7.754 25.625 6.582 1 96.94 119 GLU A C 1
ATOM 921 O O . GLU A 1 119 ? -8.289 24.625 6.121 1 96.94 119 GLU A O 1
ATOM 926 N N . SER A 1 120 ? -8.297 26.859 6.547 1 96.12 120 SER A N 1
ATOM 927 C CA . SER A 1 120 ? -9.625 27.078 5.973 1 96.12 120 SER A CA 1
ATOM 928 C C . SER A 1 120 ? -9.664 26.672 4.504 1 96.12 120 SER A C 1
ATOM 930 O O . SER A 1 120 ? -10.602 26.016 4.059 1 96.12 120 SER A O 1
ATOM 932 N N . LYS A 1 121 ? -8.695 27.016 3.818 1 96.06 121 LYS A N 1
ATOM 933 C CA . LYS A 1 121 ? -8.586 26.688 2.4 1 96.06 121 LYS A CA 1
ATOM 934 C C . LYS A 1 121 ? -8.508 25.188 2.188 1 96.06 121 LYS A C 1
ATOM 936 O O . LYS A 1 121 ? -9.195 24.625 1.326 1 96.06 121 LYS A O 1
ATOM 941 N N . LEU A 1 122 ? -7.648 24.531 2.975 1 96.44 122 LEU A N 1
ATOM 942 C CA . LEU A 1 122 ? -7.453 23.094 2.84 1 96.44 122 LEU A CA 1
ATOM 943 C C . LEU A 1 122 ? -8.734 22.344 3.18 1 96.44 122 LEU A C 1
ATOM 945 O O . LEU A 1 122 ? -9.094 21.391 2.494 1 96.44 122 LEU A O 1
ATOM 949 N N . MET A 1 123 ? -9.398 22.797 4.184 1 95.5 123 MET A N 1
ATOM 950 C CA . MET A 1 123 ? -10.641 22.141 4.59 1 95.5 123 MET A CA 1
ATOM 951 C C . MET A 1 123 ? -11.719 22.312 3.531 1 95.5 123 MET A C 1
ATOM 953 O O . MET A 1 123 ? -12.484 21.375 3.264 1 95.5 123 MET A O 1
ATOM 957 N N . LYS A 1 124 ? -11.781 23.422 2.893 1 94.81 124 LYS A N 1
ATOM 958 C CA . LYS A 1 124 ? -12.75 23.688 1.832 1 94.81 124 LYS A CA 1
ATOM 959 C C . LYS A 1 124 ? -12.438 22.859 0.587 1 94.81 124 LYS A C 1
ATOM 961 O O . LYS A 1 124 ? -13.352 22.375 -0.085 1 94.81 124 LYS A O 1
ATOM 966 N N . GLN A 1 125 ? -11.242 22.688 0.401 1 94.88 125 GLN A N 1
ATOM 967 C CA . GLN A 1 125 ? -10.805 22.047 -0.837 1 94.88 125 GLN A CA 1
ATOM 968 C C . GLN A 1 125 ? -10.883 20.531 -0.734 1 94.88 125 GLN A C 1
ATOM 970 O O . GLN A 1 125 ? -11.195 19.844 -1.714 1 94.88 125 GLN A O 1
ATOM 975 N N . TRP A 1 126 ? -10.609 19.984 0.516 1 93.38 126 TRP A N 1
ATOM 976 C CA . TRP A 1 126 ? -10.336 18.547 0.555 1 93.38 126 TRP A CA 1
ATOM 977 C C . TRP A 1 126 ? -11.281 17.828 1.519 1 93.38 126 TRP A C 1
ATOM 979 O O . TRP A 1 126 ? -11.328 16.609 1.56 1 93.38 126 TRP A O 1
ATOM 989 N N . LYS A 1 127 ? -11.953 18.547 2.273 1 86.44 127 LYS A N 1
ATOM 990 C CA . LYS A 1 127 ? -12.867 17.859 3.18 1 86.44 127 LYS A CA 1
ATOM 991 C C . LYS A 1 127 ? -14.008 17.203 2.414 1 86.44 127 LYS A C 1
ATOM 993 O O . LYS A 1 127 ? -14.703 17.859 1.64 1 86.44 127 LYS A O 1
ATOM 998 N N . PRO A 1 128 ? -14.164 15.875 2.479 1 79.62 128 PRO A N 1
ATOM 999 C CA . PRO A 1 128 ? -15.211 15.164 1.745 1 79.62 128 PRO A CA 1
ATOM 1000 C C . PRO A 1 128 ? -16.609 15.438 2.297 1 79.62 128 PRO A C 1
ATOM 1002 O O . PRO A 1 128 ? -16.75 15.742 3.48 1 79.62 128 PRO A O 1
ATOM 1005 N N . MET B 1 1 ? 7.094 -30.188 -20.938 1 77.69 1 MET B N 1
ATOM 1006 C CA . MET B 1 1 ? 7.457 -29.125 -20 1 77.69 1 MET B CA 1
ATOM 1007 C C . MET B 1 1 ? 6.613 -27.875 -20.234 1 77.69 1 MET B C 1
ATOM 1009 O O . MET B 1 1 ? 6.168 -27.234 -19.281 1 77.69 1 MET B O 1
ATOM 1013 N N . GLU B 1 2 ? 6.109 -27.719 -21.453 1 83.06 2 GLU B N 1
ATOM 1014 C CA . GLU B 1 2 ? 5.273 -26.578 -21.781 1 83.06 2 GLU B CA 1
ATOM 1015 C C . GLU B 1 2 ? 3.883 -26.703 -21.172 1 83.06 2 GLU B C 1
ATOM 1017 O O . GLU B 1 2 ? 3.314 -25.734 -20.688 1 83.06 2 GLU B O 1
ATOM 1022 N N . GLU B 1 3 ? 3.473 -28 -21.078 1 88.19 3 GLU B N 1
ATOM 1023 C CA . GLU B 1 3 ? 2.156 -28.25 -20.5 1 88.19 3 GLU B CA 1
ATOM 1024 C C . GLU B 1 3 ? 2.148 -27.969 -19 1 88.19 3 GLU B C 1
ATOM 1026 O O . GLU B 1 3 ? 1.162 -27.469 -18.469 1 88.19 3 GLU B O 1
ATOM 1031 N N . LEU B 1 4 ? 3.211 -28.281 -18.359 1 91.62 4 LEU B N 1
ATOM 1032 C CA . LEU B 1 4 ? 3.332 -28.047 -16.922 1 91.62 4 LEU B CA 1
ATOM 1033 C C . LEU B 1 4 ? 3.363 -26.562 -16.609 1 91.62 4 LEU B C 1
ATOM 1035 O O . LEU B 1 4 ? 2.717 -26.094 -15.672 1 91.62 4 LEU B O 1
ATOM 1039 N N . GLN B 1 5 ? 4.043 -25.797 -17.469 1 89.75 5 GLN B N 1
ATOM 1040 C CA . GLN B 1 5 ? 4.113 -24.359 -17.297 1 89.75 5 GLN B CA 1
ATOM 1041 C C . GLN B 1 5 ? 2.738 -23.719 -17.469 1 89.75 5 GLN B C 1
ATOM 1043 O O . GLN B 1 5 ? 2.393 -22.781 -16.734 1 89.75 5 GLN B O 1
ATOM 1048 N N . ARG B 1 6 ? 1.985 -24.234 -18.406 1 94.69 6 ARG B N 1
ATOM 1049 C CA . ARG B 1 6 ? 0.63 -23.719 -18.609 1 94.69 6 ARG B CA 1
ATOM 1050 C C . ARG B 1 6 ? -0.262 -24.062 -17.422 1 94.69 6 ARG B C 1
ATOM 1052 O O . ARG B 1 6 ? -1.105 -23.25 -17.016 1 94.69 6 ARG B O 1
ATOM 1059 N N . ALA B 1 7 ? -0.073 -25.219 -16.906 1 95.81 7 ALA B N 1
ATOM 1060 C CA . ALA B 1 7 ? -0.862 -25.656 -15.75 1 95.81 7 ALA B CA 1
ATOM 1061 C C . ALA B 1 7 ? -0.554 -24.797 -14.531 1 95.81 7 ALA B C 1
ATOM 1063 O O . ALA B 1 7 ? -1.455 -24.453 -13.758 1 95.81 7 ALA B O 1
ATOM 1064 N N . VAL B 1 8 ? 0.655 -24.391 -14.344 1 95.75 8 VAL B N 1
ATOM 1065 C CA . VAL B 1 8 ? 1.044 -23.531 -13.234 1 95.75 8 VAL B CA 1
ATOM 1066 C C . VAL B 1 8 ? 0.409 -22.141 -13.414 1 95.75 8 VAL B C 1
ATOM 1068 O O . VAL B 1 8 ? -0.1 -21.562 -12.453 1 95.75 8 VAL B O 1
ATOM 1071 N N . ALA B 1 9 ? 0.431 -21.625 -14.625 1 95.25 9 ALA B N 1
ATOM 1072 C CA . ALA B 1 9 ? -0.18 -20.328 -14.914 1 95.25 9 ALA B CA 1
ATOM 1073 C C . ALA B 1 9 ? -1.677 -20.359 -14.625 1 95.25 9 ALA B C 1
ATOM 1075 O O . ALA B 1 9 ? -2.223 -19.391 -14.078 1 95.25 9 ALA B O 1
ATOM 1076 N N . ARG B 1 10 ? -2.252 -21.453 -15.008 1 95.94 10 ARG B N 1
ATOM 1077 C CA . ARG B 1 10 ? -3.678 -21.609 -14.742 1 95.94 10 ARG B CA 1
ATOM 1078 C C . ARG B 1 10 ? -3.955 -21.625 -13.242 1 95.94 10 ARG B C 1
ATOM 1080 O O . ARG B 1 10 ? -4.918 -21.016 -12.773 1 95.94 10 ARG B O 1
ATOM 1087 N N . LEU B 1 11 ? -3.139 -22.266 -12.539 1 96.75 11 LEU B N 1
ATOM 1088 C CA . LEU B 1 11 ? -3.293 -22.312 -11.094 1 96.75 11 LEU B CA 1
ATOM 1089 C C . LEU B 1 11 ? -3.127 -20.922 -10.477 1 96.75 11 LEU B C 1
ATOM 1091 O O . LEU B 1 11 ? -3.887 -20.531 -9.586 1 96.75 11 LEU B O 1
ATOM 1095 N N . GLN B 1 12 ? -2.191 -20.219 -10.953 1 96.5 12 GLN B N 1
ATOM 1096 C CA . GLN B 1 12 ? -1.977 -18.875 -10.453 1 96.5 12 GLN B CA 1
ATOM 1097 C C . GLN B 1 12 ? -3.207 -18 -10.688 1 96.5 12 GLN B C 1
ATOM 1099 O O . GLN B 1 12 ? -3.596 -17.219 -9.812 1 96.5 12 GLN B O 1
ATOM 1104 N N . ASP B 1 13 ? -3.785 -18.094 -11.82 1 95.75 13 ASP B N 1
ATOM 1105 C CA . ASP B 1 13 ? -5 -17.344 -12.133 1 95.75 13 ASP B CA 1
ATOM 1106 C C . ASP B 1 13 ? -6.148 -17.75 -11.211 1 95.75 13 ASP B C 1
ATOM 1108 O O . ASP B 1 13 ? -6.902 -16.891 -10.742 1 95.75 13 ASP B O 1
ATOM 1112 N N . GLN B 1 14 ? -6.227 -18.984 -11 1 95.75 14 GLN B N 1
ATOM 1113 C CA . GLN B 1 14 ? -7.27 -19.5 -10.117 1 95.75 14 GLN B CA 1
ATOM 1114 C C . GLN B 1 14 ? -7.07 -19 -8.688 1 95.75 14 GLN B C 1
ATOM 1116 O O . GLN B 1 14 ? -8.023 -18.594 -8.023 1 95.75 14 GLN B O 1
ATOM 1121 N N . LEU B 1 15 ? -5.863 -19.016 -8.266 1 96.81 15 LEU B N 1
ATOM 1122 C CA . LEU B 1 15 ? -5.547 -18.531 -6.926 1 96.81 15 LEU B CA 1
ATOM 1123 C C . LEU B 1 15 ? -5.848 -17.047 -6.793 1 96.81 15 LEU B C 1
ATOM 1125 O O . LEU B 1 15 ? -6.328 -16.594 -5.75 1 96.81 15 LEU B O 1
ATOM 1129 N N . ASP B 1 16 ? -5.551 -16.312 -7.789 1 96.31 16 ASP B N 1
ATOM 1130 C CA . ASP B 1 16 ? -5.844 -14.891 -7.781 1 96.31 16 ASP B CA 1
ATOM 1131 C C . ASP B 1 16 ? -7.332 -14.641 -7.547 1 96.31 16 ASP B C 1
ATOM 1133 O O . ASP B 1 16 ? -7.707 -13.898 -6.633 1 96.31 16 ASP B O 1
ATOM 1137 N N . LEU B 1 17 ? -8.18 -15.352 -8.266 1 95.75 17 LEU B N 1
ATOM 1138 C CA . LEU B 1 17 ? -9.617 -15.086 -8.266 1 95.75 17 LEU B CA 1
ATOM 1139 C C . LEU B 1 17 ? -10.289 -15.742 -7.059 1 95.75 17 LEU B C 1
ATOM 1141 O O . LEU B 1 17 ? -11.219 -15.18 -6.48 1 95.75 17 LEU B O 1
ATOM 1145 N N . MET B 1 18 ? -9.719 -16.828 -6.652 1 95.62 18 MET B N 1
ATOM 1146 C CA . MET B 1 18 ? -10.477 -17.625 -5.688 1 95.62 18 MET B CA 1
ATOM 1147 C C . MET B 1 18 ? -9.906 -17.469 -4.285 1 95.62 18 MET B C 1
ATOM 1149 O O . MET B 1 18 ? -10.562 -17.797 -3.299 1 95.62 18 MET B O 1
ATOM 1153 N N . VAL B 1 19 ? -8.695 -16.984 -4.273 1 97 19 VAL B N 1
ATOM 1154 C CA . VAL B 1 19 ? -8.078 -16.875 -2.953 1 97 19 VAL B CA 1
ATOM 1155 C C . VAL B 1 19 ? -7.684 -15.43 -2.676 1 97 19 VAL B C 1
ATOM 1157 O O . VAL B 1 19 ? -8.164 -14.82 -1.716 1 97 19 VAL B O 1
ATOM 1160 N N . PHE B 1 20 ? -6.902 -14.828 -3.502 1 97.31 20 PHE B N 1
ATOM 1161 C CA . PHE B 1 20 ? -6.301 -13.531 -3.203 1 97.31 20 PHE B CA 1
ATOM 1162 C C . PHE B 1 20 ? -7.348 -12.422 -3.25 1 97.31 20 PHE B C 1
ATOM 1164 O O . PHE B 1 20 ? -7.406 -11.578 -2.357 1 97.31 20 PHE B O 1
ATOM 1171 N N . ARG B 1 21 ? -8.203 -12.438 -4.238 1 97.06 21 ARG B N 1
ATOM 1172 C CA . ARG B 1 21 ? -9.164 -11.352 -4.391 1 97.06 21 ARG B CA 1
ATOM 1173 C C . ARG B 1 21 ? -10.172 -11.352 -3.24 1 97.06 21 ARG B C 1
ATOM 1175 O O . ARG B 1 21 ? -10.422 -10.305 -2.635 1 97.06 21 ARG B O 1
ATOM 1182 N N . PRO B 1 22 ? -10.648 -12.5 -2.887 1 97.62 22 PRO B N 1
ATOM 1183 C CA . PRO B 1 22 ? -11.539 -12.492 -1.726 1 97.62 22 PRO B CA 1
ATOM 1184 C C . PRO B 1 22 ? -10.844 -12.023 -0.449 1 97.62 22 PRO B C 1
ATOM 1186 O O . PRO B 1 22 ? -11.445 -11.312 0.357 1 97.62 22 PRO B O 1
ATOM 1189 N N . LEU B 1 23 ? -9.625 -12.414 -0.231 1 97.88 23 LEU B N 1
ATOM 1190 C CA . LEU B 1 23 ? -8.875 -11.992 0.945 1 97.88 23 LEU B CA 1
ATOM 1191 C C . LEU B 1 23 ? -8.602 -10.492 0.904 1 97.88 23 LEU B C 1
ATOM 1193 O O . LEU B 1 23 ? -8.68 -9.812 1.932 1 97.88 23 LEU B O 1
ATOM 1197 N N . GLN B 1 24 ? -8.258 -10 -0.267 1 98.06 24 GLN B N 1
ATOM 1198 C CA . GLN B 1 24 ? -8.023 -8.57 -0.434 1 98.06 24 GLN B CA 1
ATOM 1199 C C . GLN B 1 24 ? -9.297 -7.773 -0.16 1 98.06 24 GLN B C 1
ATOM 1201 O O . GLN B 1 24 ? -9.25 -6.719 0.479 1 98.06 24 GLN B O 1
ATOM 1206 N N . LYS B 1 25 ? -10.398 -8.344 -0.645 1 98.62 25 LYS B N 1
ATOM 1207 C CA . LYS B 1 25 ? -11.672 -7.68 -0.385 1 98.62 25 LYS B CA 1
ATOM 1208 C C . LYS B 1 25 ? -11.938 -7.555 1.113 1 98.62 25 LYS B C 1
ATOM 1210 O O . LYS B 1 25 ? -12.281 -6.48 1.601 1 98.62 25 LYS B O 1
ATOM 1215 N N . ARG B 1 26 ? -11.75 -8.609 1.769 1 98.44 26 ARG B N 1
ATOM 1216 C CA . ARG B 1 26 ? -11.945 -8.602 3.213 1 98.44 26 ARG B CA 1
ATOM 1217 C C . ARG B 1 26 ? -10.992 -7.625 3.893 1 98.44 26 ARG B C 1
ATOM 1219 O O . ARG B 1 26 ? -11.375 -6.938 4.844 1 98.44 26 ARG B O 1
ATOM 1226 N N . ALA B 1 27 ? -9.766 -7.637 3.41 1 98.62 27 ALA B N 1
ATOM 1227 C CA . ALA B 1 27 ? -8.766 -6.73 3.967 1 98.62 27 ALA B CA 1
ATOM 1228 C C . ALA B 1 27 ? -9.172 -5.273 3.758 1 98.62 27 ALA B C 1
ATOM 1230 O O . ALA B 1 27 ? -9.039 -4.449 4.668 1 98.62 27 ALA B O 1
ATOM 1231 N N . PHE B 1 28 ? -9.648 -4.941 2.598 1 98.88 28 PHE B N 1
ATOM 1232 C CA . PHE B 1 28 ? -10.094 -3.58 2.307 1 98.88 28 PHE B CA 1
ATOM 1233 C C . PHE B 1 28 ? -11.289 -3.203 3.168 1 98.88 28 PHE B C 1
ATOM 1235 O O . PHE B 1 28 ? -11.352 -2.092 3.701 1 98.88 28 PHE B O 1
ATOM 1242 N N . GLU B 1 29 ? -12.203 -4.098 3.316 1 98.81 29 GLU B N 1
ATOM 1243 C CA . GLU B 1 29 ? -13.383 -3.85 4.145 1 98.81 29 GLU B CA 1
ATOM 1244 C C . GLU B 1 29 ? -12.992 -3.633 5.605 1 98.81 29 GLU B C 1
ATOM 1246 O O . GLU B 1 29 ? -13.523 -2.738 6.266 1 98.81 29 GLU B O 1
ATOM 1251 N N . SER B 1 30 ? -12.18 -4.484 6.047 1 98.75 30 SER B N 1
ATOM 1252 C CA . SER B 1 30 ? -11.672 -4.32 7.406 1 98.75 30 SER B CA 1
ATOM 1253 C C . SER B 1 30 ? -10.922 -3.002 7.559 1 98.75 30 SER B C 1
ATOM 1255 O O . SER B 1 30 ? -11.078 -2.299 8.555 1 98.75 30 SER B O 1
ATOM 1257 N N . SER B 1 31 ? -10.078 -2.623 6.598 1 98.81 31 SER B N 1
ATOM 1258 C CA . SER B 1 31 ? -9.32 -1.378 6.617 1 98.81 31 SER B CA 1
ATOM 1259 C C . SER B 1 31 ? -10.242 -0.165 6.625 1 98.81 31 SER B C 1
ATOM 1261 O O . SER B 1 31 ? -9.953 0.839 7.277 1 98.81 31 SER B O 1
ATOM 1263 N N . ALA B 1 32 ? -11.328 -0.274 5.883 1 98.75 32 ALA B N 1
ATOM 1264 C CA . ALA B 1 32 ? -12.312 0.805 5.902 1 98.75 32 ALA B CA 1
ATOM 1265 C C . ALA B 1 32 ? -12.852 1.032 7.309 1 98.75 32 ALA B C 1
ATOM 1267 O O . ALA B 1 32 ? -13.031 2.176 7.734 1 98.75 32 ALA B O 1
ATOM 1268 N N . LYS B 1 33 ? -13.031 -0.018 8.008 1 98.62 33 LYS B N 1
ATOM 1269 C CA . LYS B 1 33 ? -13.523 0.08 9.383 1 98.62 33 LYS B CA 1
ATOM 1270 C C . LYS B 1 33 ? -12.484 0.731 10.289 1 98.62 33 LYS B C 1
ATOM 1272 O O . LYS B 1 33 ? -12.844 1.399 11.266 1 98.62 33 LYS B O 1
ATOM 1277 N N . CYS B 1 34 ? -11.203 0.531 9.977 1 98.5 34 CYS B N 1
ATOM 1278 C CA . CYS B 1 34 ? -10.141 1.141 10.758 1 98.5 34 CYS B CA 1
ATOM 1279 C C . CYS B 1 34 ? -10.195 2.66 10.672 1 98.5 34 CYS B C 1
ATOM 1281 O O . CYS B 1 34 ? -9.672 3.357 11.547 1 98.5 34 CYS B O 1
ATOM 1283 N N . CYS B 1 35 ? -10.766 3.174 9.664 1 97.94 35 CYS B N 1
ATOM 1284 C CA . CYS B 1 35 ? -10.797 4.613 9.43 1 97.94 35 CYS B CA 1
ATOM 1285 C C . CYS B 1 35 ? -11.875 5.281 10.273 1 97.94 35 CYS B C 1
ATOM 1287 O O . CYS B 1 35 ? -11.914 6.508 10.375 1 97.94 35 CYS B O 1
ATOM 1289 N N . ASP B 1 36 ? -12.727 4.43 10.859 1 96.69 36 ASP B N 1
ATOM 1290 C CA . ASP B 1 36 ? -13.805 4.98 11.664 1 96.69 36 ASP B CA 1
ATOM 1291 C C . ASP B 1 36 ? -13.297 5.414 13.039 1 96.69 36 ASP B C 1
ATOM 1293 O O . ASP B 1 36 ? -12.438 4.758 13.625 1 96.69 36 ASP B O 1
ATOM 1297 N N . GLY B 1 37 ? -13.719 6.496 13.445 1 91.62 37 GLY B N 1
ATOM 1298 C CA . GLY B 1 37 ? -13.398 6.984 14.773 1 91.62 37 GLY B CA 1
ATOM 1299 C C . GLY B 1 37 ? -12.18 7.891 14.805 1 91.62 37 GLY B C 1
ATOM 1300 O O . GLY B 1 37 ? -11.781 8.438 13.773 1 91.62 37 GLY B O 1
ATOM 1301 N N . ASN B 1 38 ? -11.734 8.164 16.078 1 93.25 38 ASN B N 1
ATOM 1302 C CA . ASN B 1 38 ? -10.648 9.109 16.297 1 93.25 38 ASN B CA 1
ATOM 1303 C C . ASN B 1 38 ? -9.453 8.453 16.969 1 93.25 38 ASN B C 1
ATOM 1305 O O . ASN B 1 38 ? -8.82 9.055 17.844 1 93.25 38 ASN B O 1
ATOM 1309 N N . LYS B 1 39 ? -9.141 7.281 16.516 1 92.75 39 LYS B N 1
ATOM 1310 C CA . LYS B 1 39 ? -8 6.555 17.078 1 92.75 39 LYS B CA 1
ATOM 1311 C C . LYS B 1 39 ? -6.695 7.293 16.812 1 92.75 39 LYS B C 1
ATOM 1313 O O . LYS B 1 39 ? -6.5 7.859 15.734 1 92.75 39 LYS B O 1
ATOM 1318 N N . PRO B 1 40 ? -5.855 7.211 17.828 1 95.25 40 PRO B N 1
ATOM 1319 C CA . PRO B 1 40 ? -4.523 7.754 17.531 1 95.25 40 PRO B CA 1
ATOM 1320 C C . PRO B 1 40 ? -3.842 7.051 16.375 1 95.25 40 PRO B C 1
ATOM 1322 O O . PRO B 1 40 ? -4.203 5.922 16.031 1 95.25 40 PRO B O 1
ATOM 1325 N N . GLN B 1 41 ? -2.92 7.652 15.797 1 93.69 41 GLN B N 1
ATOM 1326 C CA . GLN B 1 41 ? -2.25 7.172 14.594 1 93.69 41 GLN B CA 1
ATOM 1327 C C . GLN B 1 41 ? -1.639 5.793 14.82 1 93.69 41 GLN B C 1
ATOM 1329 O O . GLN B 1 41 ? -1.69 4.934 13.938 1 93.69 41 GLN B O 1
ATOM 1334 N N . ARG B 1 42 ? -1.062 5.598 15.953 1 95.31 42 ARG B N 1
ATOM 1335 C CA . ARG B 1 42 ? -0.45 4.312 16.266 1 95.31 42 ARG B CA 1
ATOM 1336 C C . ARG B 1 42 ? -1.478 3.188 16.203 1 95.31 42 ARG B C 1
ATOM 1338 O O . ARG B 1 42 ? -1.238 2.156 15.562 1 95.31 42 ARG B O 1
ATOM 1345 N N . ASP B 1 43 ? -2.586 3.387 16.797 1 97.19 43 ASP B N 1
ATOM 1346 C CA . ASP B 1 43 ? -3.65 2.389 16.797 1 97.19 43 ASP B CA 1
ATOM 1347 C C . ASP B 1 43 ? -4.234 2.211 15.391 1 97.19 43 ASP B C 1
ATOM 1349 O O . ASP B 1 43 ? -4.59 1.098 15 1 97.19 43 ASP B O 1
ATOM 1353 N N . PHE B 1 44 ? -4.32 3.301 14.727 1 97.5 44 PHE B N 1
ATOM 1354 C CA . PHE B 1 44 ? -4.785 3.266 13.344 1 97.5 44 PHE B CA 1
ATOM 1355 C C . PHE B 1 44 ? -3.889 2.373 12.5 1 97.5 44 PHE B C 1
ATOM 1357 O O . PHE B 1 44 ? -4.371 1.475 11.805 1 97.5 44 PHE B O 1
ATOM 1364 N N . HIS B 1 45 ? -2.598 2.555 12.594 1 96.69 45 HIS B N 1
ATOM 1365 C CA . HIS B 1 45 ? -1.655 1.768 11.805 1 96.69 45 HIS B CA 1
ATOM 1366 C C . HIS B 1 45 ? -1.678 0.302 12.227 1 96.69 45 HIS B C 1
ATOM 1368 O O . HIS B 1 45 ? -1.581 -0.591 11.375 1 96.69 45 HIS B O 1
ATOM 1374 N N . ALA B 1 46 ? -1.854 0.053 13.484 1 97.94 46 ALA B N 1
ATOM 1375 C CA . ALA B 1 46 ? -1.964 -1.321 13.961 1 97.94 46 ALA B CA 1
ATOM 1376 C C . ALA B 1 46 ? -3.213 -1.999 13.406 1 97.94 46 ALA B C 1
ATOM 1378 O O . ALA B 1 46 ? -3.18 -3.178 13.047 1 97.94 46 ALA B O 1
ATOM 1379 N N . CYS B 1 47 ? -4.234 -1.262 13.367 1 98.5 47 CYS B N 1
ATOM 1380 C CA . CYS B 1 47 ? -5.48 -1.769 12.805 1 98.5 47 CYS B CA 1
ATOM 1381 C C . CYS B 1 47 ? -5.312 -2.133 11.336 1 98.5 47 CYS B C 1
ATOM 1383 O O . CYS B 1 47 ? -5.727 -3.213 10.906 1 98.5 47 CYS B O 1
ATOM 1385 N N . LEU B 1 48 ? -4.68 -1.239 10.539 1 98.31 48 LEU B N 1
ATOM 1386 C CA . LEU B 1 48 ? -4.438 -1.494 9.125 1 98.31 48 LEU B CA 1
ATOM 1387 C C . LEU B 1 48 ? -3.574 -2.736 8.938 1 98.31 48 LEU B C 1
ATOM 1389 O O . LEU B 1 48 ? -3.828 -3.545 8.039 1 98.31 48 LEU B O 1
ATOM 1393 N N . GLU B 1 49 ? -2.646 -2.863 9.758 1 98.25 49 GLU B N 1
ATOM 1394 C CA . GLU B 1 49 ? -1.747 -4.012 9.68 1 98.25 49 GLU B CA 1
ATOM 1395 C C . GLU B 1 49 ? -2.488 -5.316 9.953 1 98.25 49 GLU B C 1
ATOM 1397 O O . GLU B 1 49 ? -2.291 -6.309 9.25 1 98.25 49 GLU B O 1
ATOM 1402 N N . ARG B 1 50 ? -3.305 -5.32 10.961 1 98.38 50 ARG B N 1
ATOM 1403 C CA . ARG B 1 50 ? -4.09 -6.5 11.297 1 98.38 50 ARG B CA 1
ATOM 1404 C C . ARG B 1 50 ? -5.051 -6.863 10.172 1 98.38 50 ARG B C 1
ATOM 1406 O O . ARG B 1 50 ? -5.25 -8.047 9.875 1 98.38 50 ARG B O 1
ATOM 1413 N N . ALA B 1 51 ? -5.531 -5.879 9.539 1 98.5 51 ALA B N 1
ATOM 1414 C CA . ALA B 1 51 ? -6.512 -6.086 8.477 1 98.5 51 ALA B CA 1
ATOM 1415 C C . ALA B 1 51 ? -5.875 -6.762 7.262 1 98.5 51 ALA B C 1
ATOM 1417 O O . ALA B 1 51 ? -6.523 -7.547 6.566 1 98.5 51 ALA B O 1
ATOM 1418 N N . GLY B 1 52 ? -4.652 -6.496 7.023 1 98.19 52 GLY B N 1
ATOM 1419 C CA . GLY B 1 52 ? -3.99 -7.027 5.84 1 98.19 52 GLY B CA 1
ATOM 1420 C C . GLY B 1 52 ? -3.262 -8.328 6.102 1 98.19 52 GLY B C 1
ATOM 1421 O O . GLY B 1 52 ? -2.768 -8.969 5.172 1 98.19 52 GLY B O 1
ATOM 1422 N N . GLN B 1 53 ? -3.277 -8.773 7.359 1 98.19 53 GLN B N 1
ATOM 1423 C CA . GLN B 1 53 ? -2.422 -9.875 7.781 1 98.19 53 GLN B CA 1
ATOM 1424 C C . GLN B 1 53 ? -2.838 -11.18 7.105 1 98.19 53 GLN B C 1
ATOM 1426 O O . GLN B 1 53 ? -1.993 -11.922 6.605 1 98.19 53 GLN B O 1
ATOM 1431 N N . PRO B 1 54 ? -4.105 -11.516 7.023 1 97.81 54 PRO B N 1
ATOM 1432 C CA . PRO B 1 54 ? -4.492 -12.773 6.383 1 97.81 54 PRO B CA 1
ATOM 1433 C C . PRO B 1 54 ? -4.066 -12.844 4.918 1 97.81 54 PRO B C 1
ATOM 1435 O O . PRO B 1 54 ? -3.635 -13.898 4.445 1 97.81 54 PRO B O 1
ATOM 1438 N N . THR B 1 55 ? -4.215 -11.742 4.238 1 98.06 55 THR B N 1
ATOM 1439 C CA . THR B 1 55 ? -3.805 -11.688 2.84 1 98.06 55 THR B CA 1
ATOM 1440 C C . THR B 1 55 ? -2.303 -11.922 2.707 1 98.06 55 THR B C 1
ATOM 1442 O O . THR B 1 55 ? -1.864 -12.727 1.882 1 98.06 55 THR B O 1
ATOM 1445 N N . ALA B 1 56 ? -1.583 -11.266 3.557 1 98.19 56 ALA B N 1
ATOM 1446 C CA . ALA B 1 56 ? -0.128 -11.391 3.523 1 98.19 56 ALA B CA 1
ATOM 1447 C C . ALA B 1 56 ? 0.309 -12.82 3.83 1 98.19 56 ALA B C 1
ATOM 1449 O O . ALA B 1 56 ? 1.229 -13.344 3.197 1 98.19 56 ALA B O 1
ATOM 1450 N N . GLN B 1 57 ? -0.325 -13.422 4.719 1 97.62 57 GLN B N 1
ATOM 1451 C CA . GLN B 1 57 ? 0.001 -14.789 5.094 1 97.62 57 GLN B CA 1
ATOM 1452 C C . GLN B 1 57 ? -0.274 -15.758 3.947 1 97.62 57 GLN B C 1
ATOM 1454 O O . GLN B 1 57 ? 0.548 -16.625 3.65 1 97.62 57 GLN B O 1
ATOM 1459 N N . ALA B 1 58 ? -1.42 -15.57 3.34 1 98 58 ALA B N 1
ATOM 1460 C CA . ALA B 1 58 ? -1.758 -16.422 2.199 1 98 58 ALA B CA 1
ATOM 1461 C C . ALA B 1 58 ? -0.766 -16.219 1.056 1 98 58 ALA B C 1
ATOM 1463 O O . ALA B 1 58 ? -0.296 -17.203 0.46 1 98 58 ALA B O 1
ATOM 1464 N N . GLU B 1 59 ? -0.456 -15 0.743 1 97.56 59 GLU B N 1
ATOM 1465 C CA . GLU B 1 59 ? 0.499 -14.695 -0.317 1 97.56 59 GLU B CA 1
ATOM 1466 C C . GLU B 1 59 ? 1.855 -15.336 -0.044 1 97.56 59 GLU B C 1
ATOM 1468 O O . GLU B 1 59 ? 2.457 -15.93 -0.94 1 97.56 59 GLU B O 1
ATOM 1473 N N . ARG B 1 60 ? 2.234 -15.227 1.17 1 97.56 60 ARG B N 1
ATOM 1474 C CA . ARG B 1 60 ? 3.523 -15.805 1.532 1 97.56 60 ARG B CA 1
ATOM 1475 C C . ARG B 1 60 ? 3.482 -17.328 1.448 1 97.56 60 ARG B C 1
ATOM 1477 O O . ARG B 1 60 ? 4.383 -17.953 0.878 1 97.56 60 ARG B O 1
ATOM 1484 N N . GLY B 1 61 ? 2.488 -17.938 2.006 1 97.38 61 GLY B N 1
ATOM 1485 C CA . GLY B 1 61 ? 2.359 -19.375 1.973 1 97.38 61 GLY B CA 1
ATOM 1486 C C . GLY B 1 61 ? 2.307 -19.938 0.565 1 97.38 61 GLY B C 1
ATOM 1487 O O . GLY B 1 61 ? 2.996 -20.922 0.255 1 97.38 61 GLY B O 1
ATOM 1488 N N . ILE B 1 62 ? 1.566 -19.328 -0.277 1 98 62 ILE B N 1
ATOM 1489 C CA . ILE B 1 62 ? 1.38 -19.797 -1.646 1 98 62 ILE B CA 1
ATOM 1490 C C . ILE B 1 62 ? 2.672 -19.594 -2.438 1 98 62 ILE B C 1
ATOM 1492 O O . ILE B 1 62 ? 3.088 -20.484 -3.186 1 98 62 ILE B O 1
ATOM 1496 N N . THR B 1 63 ? 3.299 -18.438 -2.273 1 97.25 63 THR B N 1
ATOM 1497 C CA . THR B 1 63 ? 4.555 -18.156 -2.959 1 97.25 63 THR B CA 1
ATOM 1498 C C . THR B 1 63 ? 5.617 -19.188 -2.588 1 97.25 63 THR B C 1
ATOM 1500 O O . THR B 1 63 ? 6.332 -19.688 -3.457 1 97.25 63 THR B O 1
ATOM 1503 N N . VAL B 1 64 ? 5.66 -19.531 -1.363 1 97.25 64 VAL B N 1
ATOM 1504 C CA . VAL B 1 64 ? 6.645 -20.5 -0.889 1 97.25 64 VAL B CA 1
ATOM 1505 C C . VAL B 1 64 ? 6.355 -21.875 -1.496 1 97.25 64 VAL B C 1
ATOM 1507 O O . VAL B 1 64 ? 7.254 -22.531 -2.029 1 97.25 64 VAL B O 1
ATOM 1510 N N . GLU B 1 65 ? 5.086 -22.25 -1.45 1 97.38 65 GLU B N 1
ATOM 1511 C CA . GLU B 1 65 ? 4.703 -23.562 -1.956 1 97.38 65 GLU B CA 1
ATOM 1512 C C . GLU B 1 65 ? 4.969 -23.672 -3.455 1 97.38 65 GLU B C 1
ATOM 1514 O O . GLU B 1 65 ? 5.57 -24.641 -3.912 1 97.38 65 GLU B O 1
ATOM 1519 N N . LEU B 1 66 ? 4.594 -22.703 -4.211 1 96.81 66 LEU B N 1
ATOM 1520 C CA . LEU B 1 66 ? 4.777 -22.734 -5.656 1 96.81 66 LEU B CA 1
ATOM 1521 C C . LEU B 1 66 ? 6.254 -22.562 -6.02 1 96.81 66 LEU B C 1
ATOM 1523 O O . LEU B 1 66 ? 6.715 -23.125 -7.016 1 96.81 66 LEU B O 1
ATOM 1527 N N . GLY B 1 67 ? 6.977 -21.875 -5.227 1 97.19 67 GLY B N 1
ATOM 1528 C CA . GLY B 1 67 ? 8.414 -21.766 -5.418 1 97.19 67 GLY B CA 1
ATOM 1529 C C . GLY B 1 67 ? 9.141 -23.078 -5.254 1 97.19 67 GLY B C 1
ATOM 1530 O O . GLY B 1 67 ? 9.984 -23.438 -6.078 1 97.19 67 GLY B O 1
ATOM 1531 N N . GLU B 1 68 ? 8.781 -23.766 -4.227 1 97.38 68 GLU B N 1
ATOM 1532 C CA . GLU B 1 68 ? 9.359 -25.094 -3.994 1 97.38 68 GLU B CA 1
ATOM 1533 C C . GLU B 1 68 ? 9.023 -26.047 -5.133 1 97.38 68 GLU B C 1
ATOM 1535 O O . GLU B 1 68 ? 9.891 -26.781 -5.605 1 97.38 68 GLU B O 1
ATOM 1540 N N . PHE B 1 69 ? 7.793 -26.062 -5.508 1 97.94 69 PHE B N 1
ATOM 1541 C CA . PHE B 1 69 ? 7.363 -26.891 -6.629 1 97.94 69 PHE B CA 1
ATOM 1542 C C . PHE B 1 69 ? 8.195 -26.578 -7.875 1 97.94 69 PHE B C 1
ATOM 1544 O O . PHE B 1 69 ? 8.719 -27.5 -8.508 1 97.94 69 PHE B O 1
ATOM 1551 N N . SER B 1 70 ? 8.344 -25.312 -8.188 1 95.69 70 SER B N 1
ATOM 1552 C CA . SER B 1 70 ? 9.102 -24.906 -9.367 1 95.69 70 SER B CA 1
ATOM 1553 C C . SER B 1 70 ? 10.562 -25.328 -9.266 1 95.69 70 SER B C 1
ATOM 1555 O O . SER B 1 70 ? 11.172 -25.703 -10.266 1 95.69 70 SER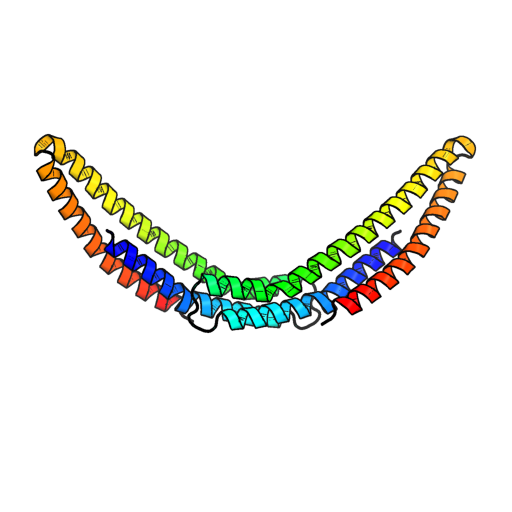 B O 1
ATOM 1557 N N . GLY B 1 71 ? 11.117 -25.203 -8.062 1 96.81 71 GLY B N 1
ATOM 1558 C CA . GLY B 1 71 ? 12.469 -25.688 -7.836 1 96.81 71 GLY B CA 1
ATOM 1559 C C . GLY B 1 71 ? 12.625 -27.172 -8.109 1 96.81 71 GLY B C 1
ATOM 1560 O O . GLY B 1 71 ? 13.586 -27.594 -8.75 1 96.81 71 GLY B O 1
ATOM 1561 N N . ARG B 1 72 ? 11.719 -27.938 -7.664 1 96.94 72 ARG B N 1
ATOM 1562 C CA . ARG B 1 72 ? 11.758 -29.391 -7.879 1 96.94 72 ARG B CA 1
ATOM 1563 C C . ARG B 1 72 ? 11.625 -29.719 -9.359 1 96.94 72 ARG B C 1
ATOM 1565 O O . ARG B 1 72 ? 12.312 -30.609 -9.867 1 96.94 72 ARG B O 1
ATOM 1572 N N . VAL B 1 73 ? 10.773 -28.984 -10 1 95.75 73 VAL B N 1
ATOM 1573 C CA . VAL B 1 73 ? 10.602 -29.172 -11.438 1 95.75 73 VAL B CA 1
ATOM 1574 C C . VAL B 1 73 ? 11.914 -28.859 -12.156 1 95.75 73 VAL B C 1
ATOM 1576 O O . VAL B 1 73 ? 12.336 -29.609 -13.039 1 95.75 73 VAL B O 1
ATOM 1579 N N . GLN B 1 74 ? 12.57 -27.828 -11.789 1 94.94 74 GLN B N 1
ATOM 1580 C CA . GLN B 1 74 ? 13.828 -27.438 -12.406 1 94.94 74 GLN B CA 1
ATOM 1581 C C . GLN B 1 74 ? 14.906 -28.484 -12.164 1 94.94 74 GLN B C 1
ATOM 1583 O O . GLN B 1 74 ? 15.672 -28.812 -13.078 1 94.94 74 GLN B O 1
ATOM 1588 N N . ARG B 1 75 ? 14.961 -28.984 -10.969 1 96.44 75 ARG B N 1
ATOM 1589 C CA . ARG B 1 75 ? 15.945 -30.016 -10.656 1 96.44 75 ARG B CA 1
ATOM 1590 C C . ARG B 1 75 ? 15.695 -31.281 -11.469 1 96.44 75 ARG B C 1
ATOM 1592 O O . ARG B 1 75 ? 16.641 -31.922 -11.938 1 96.44 75 ARG B O 1
ATOM 1599 N N . CYS B 1 76 ? 14.422 -31.656 -11.625 1 96.69 76 CYS B N 1
ATOM 1600 C CA . CYS B 1 76 ? 14.086 -32.812 -12.445 1 96.69 76 CYS B CA 1
ATOM 1601 C C . CYS B 1 76 ? 14.562 -32.625 -13.883 1 96.69 76 CYS B C 1
ATOM 1603 O O . CYS B 1 76 ? 15.164 -33.531 -14.469 1 96.69 76 CYS B O 1
ATOM 1605 N N . ALA B 1 77 ? 14.352 -31.406 -14.453 1 94.06 77 ALA B N 1
ATOM 1606 C CA . ALA B 1 77 ? 14.766 -31.094 -15.82 1 94.06 77 ALA B CA 1
ATOM 1607 C C . ALA B 1 77 ? 16.281 -31.125 -15.953 1 94.06 77 ALA B C 1
ATOM 1609 O O . ALA B 1 77 ? 16.812 -31.609 -16.953 1 94.06 77 ALA B O 1
ATOM 1610 N N . GLN B 1 78 ? 16.969 -30.672 -14.969 1 94.56 78 GLN B N 1
ATOM 1611 C CA . GLN B 1 78 ? 18.422 -30.672 -14.992 1 94.56 78 GLN B CA 1
ATOM 1612 C C . GLN B 1 78 ? 18.984 -32.094 -14.945 1 94.56 78 GLN B C 1
ATOM 1614 O O . GLN B 1 78 ? 19.969 -32.406 -15.609 1 94.56 78 GLN B O 1
ATOM 1619 N N . THR B 1 79 ? 18.422 -32.906 -14.133 1 96.44 79 THR B N 1
ATOM 1620 C CA . THR B 1 79 ? 18.812 -34.312 -14.07 1 96.44 79 THR B CA 1
ATOM 1621 C C . THR B 1 79 ? 18.703 -34.969 -15.445 1 96.44 79 THR B C 1
ATOM 1623 O O . THR B 1 79 ? 19.578 -35.719 -15.859 1 96.44 79 THR B O 1
ATOM 1626 N N . CYS B 1 80 ? 17.578 -34.656 -16.141 1 95.38 80 CYS B N 1
ATOM 1627 C CA . CYS B 1 80 ? 17.406 -35.188 -17.484 1 95.38 80 CYS B CA 1
ATOM 1628 C C . CYS B 1 80 ? 18.5 -34.688 -18.422 1 95.38 80 CYS B C 1
ATOM 1630 O O . CYS B 1 80 ? 19.047 -35.438 -19.219 1 95.38 80 CYS B O 1
ATOM 1632 N N . ALA B 1 81 ? 18.891 -33.406 -18.266 1 93.44 81 ALA B N 1
ATOM 1633 C CA . ALA B 1 81 ? 19.969 -32.812 -19.078 1 93.44 81 ALA B CA 1
ATOM 1634 C C . ALA B 1 81 ? 21.297 -33.5 -18.797 1 93.44 81 ALA B C 1
ATOM 1636 O O . ALA B 1 81 ? 22.047 -33.781 -19.719 1 93.44 81 ALA B O 1
ATOM 1637 N N . ASP B 1 82 ? 21.625 -33.719 -17.547 1 94.12 82 ASP B N 1
ATOM 1638 C CA . ASP B 1 82 ? 22.875 -34.375 -17.141 1 94.12 82 ASP B CA 1
ATOM 1639 C C . ASP B 1 82 ? 22.938 -35.781 -17.703 1 94.12 82 ASP B C 1
ATOM 1641 O O . ASP B 1 82 ? 23.984 -36.219 -18.219 1 94.12 82 ASP B O 1
ATOM 1645 N N . LYS B 1 83 ? 21.859 -36.594 -17.656 1 93.88 83 LYS B N 1
ATOM 1646 C CA . LYS B 1 83 ? 21.797 -37.938 -18.203 1 93.88 83 LYS B CA 1
ATOM 1647 C C . LYS B 1 83 ? 22.031 -37.938 -19.703 1 93.88 83 LYS B C 1
ATOM 1649 O O . LYS B 1 83 ? 22.766 -38.781 -20.234 1 93.88 83 LYS B O 1
ATOM 1654 N N . ALA B 1 84 ? 21.438 -36.938 -20.375 1 93.69 84 ALA B N 1
ATOM 1655 C CA . ALA B 1 84 ? 21.594 -36.812 -21.828 1 93.69 84 ALA B CA 1
ATOM 1656 C C . ALA B 1 84 ? 23.047 -36.531 -22.203 1 93.69 84 ALA B C 1
ATOM 1658 O O . ALA B 1 84 ? 23.562 -37.094 -23.172 1 93.69 84 ALA B O 1
ATOM 1659 N N . HIS B 1 85 ? 23.672 -35.688 -21.438 1 91.81 85 HIS B N 1
ATOM 1660 C CA . HIS B 1 85 ? 25.062 -35.375 -21.688 1 91.81 85 HIS B CA 1
ATOM 1661 C C . HIS B 1 85 ? 25.938 -36.594 -21.562 1 91.81 85 HIS B C 1
ATOM 1663 O O . HIS B 1 85 ? 26.891 -36.781 -22.328 1 91.81 85 HIS B O 1
ATOM 1669 N N . GLY B 1 86 ? 25.672 -37.5 -20.641 1 89.94 86 GLY B N 1
ATOM 1670 C CA . GLY B 1 86 ? 26.422 -38.719 -20.453 1 89.94 86 GLY B CA 1
ATOM 1671 C C . GLY B 1 86 ? 26.25 -39.719 -21.578 1 89.94 86 GLY B C 1
ATOM 1672 O O . GLY B 1 86 ? 27.125 -40.562 -21.828 1 89.94 86 GLY B O 1
ATOM 1673 N N . VAL B 1 87 ? 25.141 -39.656 -22.359 1 90.19 87 VAL B N 1
ATOM 1674 C CA . VAL B 1 87 ? 24.781 -40.594 -23.406 1 90.19 87 VAL B CA 1
ATOM 1675 C C . VAL B 1 87 ? 25.375 -40.156 -24.734 1 90.19 87 VAL B C 1
ATOM 1677 O O . VAL B 1 87 ? 25.656 -41 -25.609 1 90.19 87 VAL B O 1
ATOM 1680 N N . VAL B 1 88 ? 25.609 -38.781 -24.859 1 88.31 88 VAL B N 1
ATOM 1681 C CA . VAL B 1 88 ? 26.109 -38.25 -26.125 1 88.31 88 VAL B CA 1
ATOM 1682 C C . VAL B 1 88 ? 27.422 -38.938 -26.484 1 88.31 88 VAL B C 1
ATOM 1684 O O . VAL B 1 88 ? 27.625 -39.344 -27.625 1 88.31 88 VAL B O 1
ATOM 1687 N N . GLU B 1 89 ? 28.25 -39.188 -25.547 1 85.69 89 GLU B N 1
ATOM 1688 C CA . GLU B 1 89 ? 29.578 -39.75 -25.797 1 85.69 89 GLU B CA 1
ATOM 1689 C C . GLU B 1 89 ? 29.5 -41.219 -26.109 1 85.69 89 GLU B C 1
ATOM 1691 O O . GLU B 1 89 ? 30.281 -41.75 -26.922 1 85.69 89 GLU B O 1
ATOM 1696 N N . LYS B 1 90 ? 28.453 -41.906 -25.609 1 89.06 90 LYS B N 1
ATOM 1697 C CA . LYS B 1 90 ? 28.406 -43.344 -25.656 1 89.06 90 LYS B CA 1
ATOM 1698 C C . LYS B 1 90 ? 27.547 -43.844 -26.828 1 89.06 90 LYS B C 1
ATOM 1700 O O . LYS B 1 90 ? 27.844 -44.875 -27.438 1 89.06 90 LYS B O 1
ATOM 1705 N N . LYS B 1 91 ? 26.531 -43.062 -27.188 1 93.56 91 LYS B N 1
ATOM 1706 C CA . LYS B 1 91 ? 25.516 -43.625 -28.094 1 93.56 91 LYS B CA 1
ATOM 1707 C C . LYS B 1 91 ? 25.156 -42.594 -29.172 1 93.56 91 LYS B C 1
ATOM 1709 O O . LYS B 1 91 ? 24.391 -42.906 -30.094 1 93.56 91 LYS B O 1
ATOM 1714 N N . GLY B 1 92 ? 25.688 -41.312 -29.094 1 92.38 92 GLY B N 1
ATOM 1715 C CA . GLY B 1 92 ? 25.484 -40.312 -30.109 1 92.38 92 GLY B CA 1
ATOM 1716 C C . GLY B 1 92 ? 24.344 -39.375 -29.797 1 92.38 92 GLY B C 1
ATOM 1717 O O . GLY B 1 92 ? 23.609 -39.562 -28.828 1 92.38 92 GLY B O 1
ATOM 1718 N N . GLU B 1 93 ? 24.141 -38.312 -30.656 1 91.75 93 GLU B N 1
ATOM 1719 C CA . GLU B 1 93 ? 23.219 -37.188 -30.438 1 91.75 93 GLU B CA 1
ATOM 1720 C C . GLU B 1 93 ? 21.766 -37.688 -30.5 1 91.75 93 GLU B C 1
ATOM 1722 O O . GLU B 1 93 ? 20.922 -37.219 -29.719 1 91.75 93 GLU B O 1
ATOM 1727 N N . GLU B 1 94 ? 21.5 -38.594 -31.438 1 94.06 94 GLU B N 1
ATOM 1728 C CA . GLU B 1 94 ? 20.125 -39.031 -31.625 1 94.06 94 GLU B CA 1
ATOM 1729 C C . GLU B 1 94 ? 19.641 -39.844 -30.406 1 94.06 94 GLU B C 1
ATOM 1731 O O . GLU B 1 94 ? 18.516 -39.656 -29.953 1 94.06 94 GLU B O 1
ATOM 1736 N N . ALA B 1 95 ? 20.5 -40.625 -29.891 1 93.12 95 ALA B N 1
ATOM 1737 C CA . ALA B 1 95 ? 20.172 -41.438 -28.719 1 93.12 95 ALA B CA 1
ATOM 1738 C C . ALA B 1 95 ? 20.031 -40.531 -27.484 1 93.12 95 ALA B C 1
ATOM 1740 O O . ALA B 1 95 ? 19.156 -40.75 -26.641 1 93.12 95 ALA B O 1
ATOM 1741 N N . ALA B 1 96 ? 20.844 -39.5 -27.359 1 93.5 96 ALA B N 1
ATOM 1742 C CA . ALA B 1 96 ? 20.781 -38.562 -26.25 1 93.5 96 ALA B CA 1
ATOM 1743 C C . ALA B 1 96 ? 19.484 -37.75 -26.281 1 93.5 96 ALA B C 1
ATOM 1745 O O . ALA B 1 96 ? 18.859 -37.531 -25.234 1 93.5 96 ALA B O 1
ATOM 1746 N N . GLN B 1 97 ? 19.062 -37.375 -27.453 1 93.31 97 GLN B N 1
ATOM 1747 C CA . GLN B 1 97 ? 17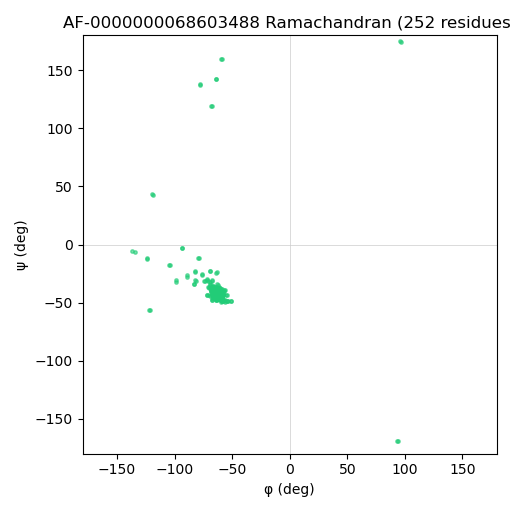.812 -36.625 -27.609 1 93.31 97 GLN B CA 1
ATOM 1748 C C . GLN B 1 97 ? 16.609 -37.469 -27.203 1 93.31 97 GLN B C 1
ATOM 1750 O O . GLN B 1 97 ? 15.695 -36.969 -26.531 1 93.31 97 GLN B O 1
ATOM 1755 N N . ALA B 1 98 ? 16.656 -38.719 -27.688 1 93.75 98 ALA B N 1
ATOM 1756 C CA . ALA B 1 98 ? 15.57 -39.625 -27.344 1 93.75 98 ALA B CA 1
ATOM 1757 C C . ALA B 1 98 ? 15.492 -39.875 -25.844 1 93.75 98 ALA B C 1
ATOM 1759 O O . ALA B 1 98 ? 14.406 -39.906 -25.266 1 93.75 98 ALA B O 1
ATOM 1760 N N . GLN B 1 99 ? 16.656 -40.031 -25.219 1 91.94 99 GLN B N 1
ATOM 1761 C CA . GLN B 1 99 ? 16.719 -40.25 -23.766 1 91.94 99 GLN B CA 1
ATOM 1762 C C . GLN B 1 99 ? 16.219 -39 -23.031 1 91.94 99 GLN B C 1
ATOM 1764 O O . GLN B 1 99 ? 15.484 -39.125 -22.047 1 91.94 99 GLN B O 1
ATOM 1769 N N . MET B 1 100 ? 16.656 -37.844 -23.484 1 93.31 100 MET B N 1
ATOM 1770 C CA . MET B 1 100 ? 16.234 -36.594 -22.875 1 93.31 100 MET B CA 1
ATOM 1771 C C . MET B 1 100 ? 14.719 -36.438 -22.938 1 93.31 100 MET B C 1
ATOM 1773 O O . MET B 1 100 ? 14.086 -36.094 -21.938 1 93.31 100 MET B O 1
ATOM 1777 N N . GLU B 1 101 ? 14.148 -36.688 -24.078 1 93 101 GLU B N 1
ATOM 1778 C CA . GLU B 1 101 ? 12.703 -36.531 -24.266 1 93 101 GLU B CA 1
ATOM 1779 C C . GLU B 1 101 ? 11.938 -37.469 -23.344 1 93 101 GLU B C 1
ATOM 1781 O O . GLU B 1 101 ? 10.93 -37.062 -22.75 1 93 101 GLU B O 1
ATOM 1786 N N . LYS B 1 102 ? 12.438 -38.781 -23.344 1 94.25 102 LYS B N 1
ATOM 1787 C CA . LYS B 1 102 ? 11.805 -39.719 -22.438 1 94.25 102 LYS B CA 1
ATOM 1788 C C . LYS B 1 102 ? 11.891 -39.25 -20.984 1 94.25 102 LYS B C 1
ATOM 1790 O O . LYS B 1 102 ? 10.906 -39.312 -20.25 1 94.25 102 LYS B O 1
ATOM 1795 N N . CYS B 1 103 ? 12.984 -38.812 -20.594 1 94.75 103 CYS B N 1
ATOM 1796 C CA . CYS B 1 103 ? 13.242 -38.375 -19.234 1 94.75 103 CYS B CA 1
ATOM 1797 C C . CYS B 1 103 ? 12.383 -37.156 -18.875 1 94.75 103 CYS B C 1
ATOM 1799 O O . CYS B 1 103 ? 11.727 -37.156 -17.828 1 94.75 103 CYS B O 1
ATOM 1801 N N . VAL B 1 104 ? 12.273 -36.125 -19.719 1 93.88 104 VAL B N 1
ATOM 1802 C CA . VAL B 1 104 ? 11.492 -34.906 -19.484 1 93.88 104 VAL B CA 1
ATOM 1803 C C . VAL B 1 104 ? 10.008 -35.25 -19.422 1 93.88 104 VAL B C 1
ATOM 1805 O O . VAL B 1 104 ? 9.258 -34.656 -18.656 1 93.88 104 VAL B O 1
ATOM 1808 N N . ASN B 1 105 ? 9.648 -36.125 -20.234 1 93.94 105 ASN B N 1
ATOM 1809 C CA . ASN B 1 105 ? 8.258 -36.594 -20.203 1 93.94 105 ASN B CA 1
ATOM 1810 C C . ASN B 1 105 ? 7.902 -37.219 -18.875 1 93.94 105 ASN B C 1
ATOM 1812 O O . ASN B 1 105 ? 6.812 -37 -18.344 1 93.94 105 ASN B O 1
ATOM 1816 N N . GLU B 1 106 ? 8.789 -38.062 -18.375 1 94.56 106 GLU B N 1
ATOM 1817 C CA . GLU B 1 106 ? 8.57 -38.656 -17.062 1 94.56 106 GLU B CA 1
ATOM 1818 C C . GLU B 1 106 ? 8.438 -37.562 -15.984 1 94.56 106 GLU B C 1
ATOM 1820 O O . GLU B 1 106 ? 7.559 -37.656 -15.117 1 94.56 106 GLU B O 1
ATOM 1825 N N . CYS B 1 107 ? 9.219 -36.562 -16.016 1 95.06 107 CYS B N 1
ATOM 1826 C CA . CYS B 1 107 ? 9.102 -35.406 -15.102 1 95.06 107 CYS B CA 1
ATOM 1827 C C . CYS B 1 107 ? 7.75 -34.719 -15.258 1 95.06 107 CYS B C 1
ATOM 1829 O O . CYS B 1 107 ? 7.078 -34.438 -14.258 1 95.06 107 CYS B O 1
ATOM 1831 N N . GLY B 1 108 ? 7.383 -34.469 -16.422 1 94.38 108 GLY B N 1
ATOM 1832 C CA . GLY B 1 108 ? 6.125 -33.781 -16.703 1 94.38 108 GLY B CA 1
ATOM 1833 C C . GLY B 1 108 ? 4.922 -34.5 -16.094 1 94.38 108 GLY B C 1
ATOM 1834 O O . GLY B 1 108 ? 4.07 -33.844 -15.469 1 94.38 108 GLY B O 1
ATOM 1835 N N . VAL B 1 109 ? 4.902 -35.781 -16.359 1 93.06 109 VAL B N 1
ATOM 1836 C CA . VAL B 1 109 ? 3.789 -36.594 -15.859 1 93.06 109 VAL B CA 1
ATOM 1837 C C . VAL B 1 109 ? 3.762 -36.562 -14.336 1 93.06 109 VAL B C 1
ATOM 1839 O O . VAL B 1 109 ? 2.717 -36.312 -13.734 1 93.06 109 VAL B O 1
ATOM 1842 N N . PHE B 1 110 ? 4.836 -36.75 -13.75 1 95 1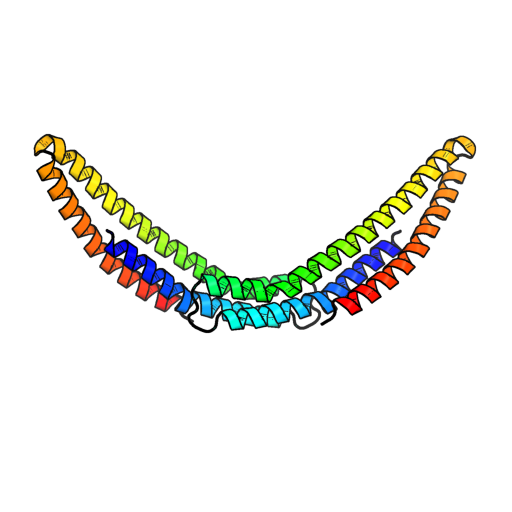10 PHE B N 1
ATOM 1843 C CA . PHE B 1 110 ? 4.941 -36.781 -12.297 1 95 110 PHE B CA 1
ATOM 1844 C C . PHE B 1 110 ? 4.539 -35.438 -11.695 1 95 110 PHE B C 1
ATOM 1846 O O . PHE B 1 110 ? 3.713 -35.375 -10.781 1 95 110 PHE B O 1
ATOM 1853 N N . TYR B 1 111 ? 5.004 -34.375 -12.203 1 96.44 111 TYR B N 1
ATOM 1854 C CA . TYR B 1 111 ? 4.828 -33.062 -11.586 1 96.44 111 TYR B CA 1
ATOM 1855 C C . TYR B 1 111 ? 3.463 -32.469 -11.922 1 96.44 111 TYR B C 1
ATOM 1857 O O . TYR B 1 111 ? 2.939 -31.625 -11.188 1 96.44 111 TYR B O 1
ATOM 1865 N N . THR B 1 112 ? 2.889 -32.906 -13 1 95.81 112 THR B N 1
ATOM 1866 C CA . THR B 1 112 ? 1.503 -32.531 -13.258 1 95.81 112 THR B CA 1
ATOM 1867 C C . THR B 1 112 ? 0.58 -33.094 -12.18 1 95.81 112 THR B C 1
ATOM 1869 O O . THR B 1 112 ? -0.306 -32.406 -11.688 1 95.81 112 THR B O 1
ATOM 1872 N N . LYS B 1 113 ? 0.831 -34.344 -11.867 1 95.88 113 LYS B N 1
ATOM 1873 C CA . LYS B 1 113 ? 0.058 -34.938 -10.797 1 95.88 113 LYS B CA 1
ATOM 1874 C C . LYS B 1 113 ? 0.311 -34.25 -9.469 1 95.88 113 LYS B C 1
ATOM 1876 O O . LYS B 1 113 ? -0.627 -33.969 -8.719 1 95.88 113 LYS B O 1
ATOM 1881 N N . GLU B 1 114 ? 1.518 -33.969 -9.18 1 97.06 114 GLU B N 1
ATOM 1882 C CA . GLU B 1 114 ? 1.878 -33.281 -7.953 1 97.06 114 GLU B CA 1
ATOM 1883 C C . GLU B 1 114 ? 1.237 -31.891 -7.898 1 97.06 114 GLU B C 1
ATOM 1885 O O . GLU B 1 114 ? 0.78 -31.453 -6.844 1 97.06 114 GLU B O 1
ATOM 1890 N N . LEU B 1 115 ? 1.223 -31.172 -8.984 1 97.62 115 LEU B N 1
ATOM 1891 C CA . LEU B 1 115 ? 0.62 -29.844 -9.047 1 97.62 115 LEU B CA 1
ATOM 1892 C C . LEU B 1 115 ? -0.853 -29.906 -8.656 1 97.62 115 LEU B C 1
ATOM 1894 O O . LEU B 1 115 ? -1.348 -29.016 -7.957 1 97.62 115 LEU B O 1
ATOM 1898 N N . SER B 1 116 ? -1.497 -30.938 -9.172 1 96.12 116 SER B N 1
ATOM 1899 C CA . SER B 1 116 ? -2.908 -31.109 -8.836 1 96.12 116 SER B CA 1
ATOM 1900 C C . SER B 1 116 ? -3.102 -31.297 -7.332 1 96.12 116 SER B C 1
ATOM 1902 O O . SER B 1 116 ? -4.059 -30.781 -6.754 1 96.12 116 SER B O 1
ATOM 1904 N N . GLU B 1 117 ? -2.219 -31.984 -6.746 1 97.06 117 GLU B N 1
ATOM 1905 C CA . GLU B 1 117 ? -2.275 -32.188 -5.301 1 97.06 117 GLU B CA 1
ATOM 1906 C C . GLU B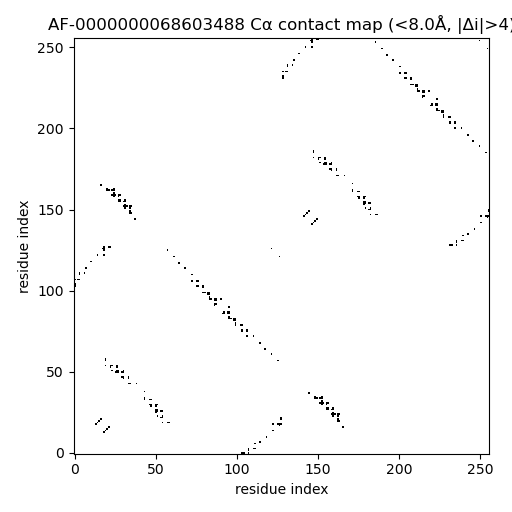 1 117 ? -2.006 -30.906 -4.547 1 97.06 117 GLU B C 1
ATOM 1908 O O . GLU B 1 117 ? -2.674 -30.609 -3.553 1 97.06 117 GLU B O 1
ATOM 1913 N N . ILE B 1 118 ? -1.089 -30.156 -5.016 1 97.5 118 ILE B N 1
ATOM 1914 C CA . ILE B 1 118 ? -0.743 -28.859 -4.414 1 97.5 118 ILE B CA 1
ATOM 1915 C C . ILE B 1 118 ? -1.931 -27.906 -4.52 1 97.5 118 ILE B C 1
ATOM 1917 O O . ILE B 1 118 ? -2.264 -27.219 -3.559 1 97.5 118 ILE B O 1
ATOM 1921 N N . GLU B 1 119 ? -2.51 -27.828 -5.727 1 96.94 119 GLU B N 1
ATOM 1922 C CA . GLU B 1 119 ? -3.689 -27 -5.926 1 96.94 119 GLU B CA 1
ATOM 1923 C C . GLU B 1 119 ? -4.766 -27.297 -4.891 1 96.94 119 GLU B C 1
ATOM 1925 O O . GLU B 1 119 ? -5.301 -26.391 -4.254 1 96.94 119 GLU B O 1
ATOM 1930 N N . SER B 1 120 ? -5.039 -28.609 -4.727 1 96.25 120 SER B N 1
ATOM 1931 C CA . SER B 1 120 ? -6.059 -29.047 -3.777 1 96.25 120 SER B CA 1
ATOM 1932 C C . SER B 1 120 ? -5.711 -28.609 -2.357 1 96.25 120 SER B C 1
ATOM 1934 O O . SER B 1 120 ? -6.566 -28.109 -1.624 1 96.25 120 SER B O 1
ATOM 1936 N N . LYS B 1 121 ? -4.535 -28.75 -2.023 1 96.12 121 LYS B N 1
ATOM 1937 C CA . LYS B 1 121 ? -4.051 -28.359 -0.699 1 96.12 121 LYS B CA 1
ATOM 1938 C C . LYS B 1 121 ? -4.18 -26.859 -0.479 1 96.12 121 LYS B C 1
ATOM 1940 O O . LYS B 1 121 ? -4.652 -26.422 0.571 1 96.12 121 LYS B O 1
ATOM 1945 N N . LEU B 1 122 ? -3.736 -26.109 -1.479 1 96.5 122 LEU B N 1
ATOM 1946 C CA . LEU B 1 122 ? -3.766 -24.641 -1.368 1 96.5 122 LEU B CA 1
ATOM 1947 C C . LEU B 1 122 ? -5.203 -24.141 -1.277 1 96.5 122 LEU B C 1
ATOM 1949 O O . LEU B 1 122 ? -5.496 -23.234 -0.487 1 96.5 122 LEU B O 1
ATOM 1953 N N . MET B 1 123 ? -6.062 -24.734 -2.027 1 95.56 123 MET B N 1
ATOM 1954 C CA . MET B 1 123 ? -7.461 -24.312 -2.014 1 95.56 123 MET B CA 1
ATOM 1955 C C . MET B 1 123 ? -8.117 -24.641 -0.676 1 95.56 123 MET B C 1
ATOM 1957 O O . MET B 1 123 ? -8.906 -23.859 -0.157 1 95.56 123 MET B O 1
ATOM 1961 N N . LYS B 1 124 ? -7.773 -25.734 -0.09 1 95 124 LYS B N 1
ATOM 1962 C CA . LYS B 1 124 ? -8.305 -26.141 1.211 1 95 124 LYS B CA 1
ATOM 1963 C C . LYS B 1 124 ? -7.773 -25.234 2.32 1 95 124 LYS B C 1
ATOM 1965 O O . LYS B 1 124 ? -8.508 -24.891 3.254 1 95 124 LYS B O 1
ATOM 1970 N N . GLN B 1 125 ? -6.633 -24.844 2.145 1 95 125 GLN B N 1
ATOM 1971 C CA . GLN B 1 125 ? -5.949 -24.109 3.205 1 95 125 GLN B CA 1
ATOM 1972 C C . GLN B 1 125 ? -6.316 -22.641 3.178 1 95 125 GLN B C 1
ATOM 1974 O O . GLN B 1 125 ? -6.422 -22 4.227 1 95 125 GLN B O 1
ATOM 1979 N N . TRP B 1 126 ? -6.551 -22.078 1.918 1 93.56 126 TRP B N 1
ATOM 1980 C CA . TRP B 1 126 ? -6.555 -20.625 1.84 1 93.56 126 TRP B CA 1
ATOM 1981 C C . TRP B 1 126 ? -7.863 -20.109 1.248 1 93.56 126 TRP B C 1
ATOM 1983 O O . TRP B 1 126 ? -8.133 -18.906 1.27 1 93.56 126 TRP B O 1
ATOM 1993 N N . LYS B 1 127 ? -8.594 -20.953 0.713 1 87.06 127 LYS B N 1
ATOM 1994 C CA . LYS B 1 127 ? -9.859 -20.453 0.167 1 87.06 127 LYS B CA 1
ATOM 1995 C C . LYS B 1 127 ? -10.789 -19.984 1.279 1 87.06 127 LYS B C 1
ATOM 1997 O O . LYS B 1 127 ? -11.07 -20.719 2.219 1 87.06 127 LYS B O 1
ATOM 2002 N N . PRO B 1 128 ? -11.18 -18.703 1.309 1 80.12 128 PRO B N 1
ATOM 2003 C CA . PRO B 1 128 ? -12.047 -18.172 2.361 1 80.12 128 PRO B CA 1
ATOM 2004 C C . PRO B 1 128 ? -13.477 -18.688 2.279 1 80.12 128 PRO B C 1
ATOM 2006 O O . PRO B 1 128 ? -13.945 -19.047 1.195 1 80.12 128 PRO B O 1
#

Solvent-accessible surface area (backbone atoms only — not comparable to full-atom values): 12992 Å² total; per-residue (Å²): 98,69,66,50,54,50,52,51,51,51,49,52,54,48,41,42,63,57,28,49,27,55,37,46,25,51,19,23,51,47,35,27,56,47,40,57,76,84,65,54,68,69,57,37,53,49,41,43,50,61,30,41,41,65,42,52,50,48,53,50,53,50,51,51,53,52,46,50,52,51,50,53,51,49,50,51,49,46,52,27,50,55,54,22,60,64,32,35,82,76,66,32,67,69,51,16,52,52,49,28,51,53,43,41,48,53,46,37,56,54,49,47,54,48,48,54,53,49,52,53,49,50,48,69,74,52,44,123,98,69,66,50,53,51,51,52,53,52,48,51,54,47,42,42,62,56,28,47,27,55,38,46,24,50,20,23,51,45,34,26,57,47,41,57,74,85,65,55,68,68,58,35,53,51,42,43,50,59,30,43,41,65,42,53,49,49,52,50,53,50,52,51,53,54,46,52,52,52,50,52,52,52,53,51,49,47,51,26,52,54,55,21,59,65,31,36,81,76,64,31,66,69,51,14,51,53,50,27,53,54,42,42,49,54,47,38,57,55,49,46,54,49,47,53,52,49,51,54,52,50,48,69,71,53,44,122

InterPro domains:
  IPR008560 Protein of unknown function DUF842, eukaryotic [PF05811] (2-124)
  IPR008560 Protein of unknown function DUF842, eukaryotic [PTHR21096] (2-125)

Nearest PDB structures (foldseek):
  3u3f-assembly3_C  TM=3.633E-01  e=5.927E+00  Homo sapiens
  4mu6-assembly1_A  TM=2.473E-01  e=8.831E+00  Legionella pneumophila subsp. pneumophila str. Philadelphia 1
  3u3f-assembly3_C  TM=3.635E-01  e=5.706E+00  Homo sapiens
  4mu6-assembly1_A  TM=2.475E-01  e=8.018E+00  Legionella pneumophila subsp. pneumophila str. Philadelphia 1

Sequence (256 aa):
MEELQRAVARLQDQLDLMVFRPLQKRAFESSAKCCDGNKPQRDFHACLERAGQPTAQAERGITVELGEFSGRVQRCAQTCADKAHGVVEKKGEEAAQAQMEKCVNECGVFYTKELSEIESKLMKQWKPMEELQRAVARLQDQLDLMVFRPLQKRAFESSAKCCDGNKPQRDFHACLERAGQPTAQAERGITVELGEFSGRVQRCAQTCADKAHGVVEKKGEEAAQAQMEKCVNECGVFYTKELSEIESKLMKQWKP